Protein AF-D0P4L4-F1 (afdb_monomer)

Foldseek 3Di:
DCCCAPNAHQWHQDPVRDTDGDPRHPVVDDDDDDQDDALAFLHHDDPVDPSLDPPDDDPDPDDDDQDDQALLNLLVRVLVVVVVVCVVVVVCLPPDDDQDDDDCSLRNRLSNVLSNVVVCVVPVVRDDQPPPPPPDDPPVVVVVVCVDPPHPVVVVVVVPVVPPPPPPPPPVPDDDDFDPDDDPSPLVSCQDPVNCVVVVRDPSGDRGDNDRVVNVVSNVVVVNVVDDSLVSVQVCVQSPHDDDDDDDCPHPNCHPVVVVVCVLVRDHPCNVVVVVVPD

Solvent-accessible surface area (backbone atoms only — not comparable to full-atom values): 17507 Å² total; per-residue (Å²): 96,61,55,45,38,76,67,44,23,57,34,33,71,41,96,85,67,46,75,41,78,38,95,77,27,59,64,86,48,94,76,83,86,74,49,67,54,70,40,21,41,71,31,52,52,51,93,89,29,69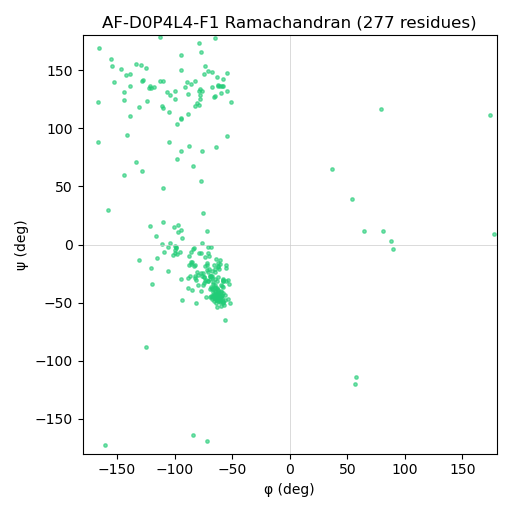,35,30,71,52,85,60,95,63,96,72,92,74,85,87,88,59,72,73,39,44,50,69,48,47,10,51,52,53,43,54,50,49,53,54,49,35,69,76,40,56,93,53,66,89,53,93,83,82,83,82,63,64,77,73,26,65,46,46,37,34,34,27,52,43,44,44,52,53,48,47,73,77,49,65,91,75,82,88,72,85,84,70,78,86,75,77,79,74,72,67,65,65,65,46,62,77,69,42,80,81,68,67,63,69,69,63,53,61,67,58,64,64,60,62,83,78,62,60,80,77,65,82,74,67,91,76,87,77,75,96,82,87,70,81,55,59,49,56,43,56,55,32,71,67,47,30,58,72,72,64,55,59,90,76,38,61,78,46,45,95,71,46,68,55,52,54,51,36,21,52,72,68,44,45,78,77,56,83,43,63,67,40,47,27,55,41,45,64,72,71,48,90,84,85,90,84,60,58,84,85,43,77,80,71,20,33,67,60,56,51,49,51,65,71,66,49,74,41,87,57,44,71,58,57,63,67,66,71,119

Nearest PDB structures (foldseek):
  8hx0-assembly1_A  TM=1.419E-01  e=8.769E+00  Mycolicibacterium smegmatis MC2 155

Structure (mmCIF, N/CA/C/O backbone):
data_AF-D0P4L4-F1
#
_entry.id   AF-D0P4L4-F1
#
loop_
_atom_site.group_PDB
_atom_site.id
_atom_site.type_symbol
_atom_site.label_atom_id
_atom_site.label_alt_id
_atom_site.label_comp_id
_atom_site.label_asym_id
_atom_site.label_entity_id
_atom_site.label_seq_id
_atom_site.pdbx_PDB_ins_code
_atom_site.Cartn_x
_atom_site.Cartn_y
_atom_site.Cartn_z
_atom_site.occupancy
_atom_site.B_iso_or_equiv
_atom_site.auth_seq_id
_atom_site.auth_comp_id
_atom_site.auth_asym_id
_atom_site.auth_atom_id
_atom_site.pdbx_PDB_model_num
ATOM 1 N N . MET A 1 1 ? 4.691 -2.951 -8.802 1.00 86.94 1 MET A N 1
ATOM 2 C CA . MET A 1 1 ? 4.691 -3.898 -9.950 1.00 86.94 1 MET A CA 1
ATOM 3 C C . MET A 1 1 ? 5.103 -5.320 -9.577 1.00 86.94 1 MET A C 1
ATOM 5 O O . MET A 1 1 ? 4.794 -6.223 -10.345 1.00 86.94 1 MET A O 1
ATOM 9 N N . PHE A 1 2 ? 5.771 -5.536 -8.437 1.00 89.19 2 PHE A N 1
ATOM 10 C CA . PHE A 1 2 ? 6.195 -6.863 -7.983 1.00 89.19 2 PHE A CA 1
ATOM 11 C C . PHE A 1 2 ? 5.012 -7.844 -7.870 1.00 89.19 2 PHE A C 1
ATOM 13 O O . PHE A 1 2 ? 4.879 -8.708 -8.733 1.00 89.19 2 PHE A O 1
ATOM 20 N N . ALA A 1 3 ? 4.059 -7.594 -6.963 1.00 90.88 3 ALA A N 1
ATOM 21 C CA . ALA A 1 3 ? 2.892 -8.463 -6.756 1.00 90.88 3 ALA A CA 1
ATOM 22 C C . ALA A 1 3 ? 2.079 -8.781 -8.026 1.00 90.88 3 ALA A C 1
ATOM 24 O O . ALA A 1 3 ? 1.580 -9.895 -8.201 1.00 90.88 3 ALA A O 1
ATOM 25 N N . LEU A 1 4 ? 1.995 -7.832 -8.966 1.00 93.44 4 LEU A N 1
ATOM 26 C CA . LEU A 1 4 ? 1.335 -8.028 -10.263 1.00 93.44 4 LEU A CA 1
ATOM 27 C C . LEU A 1 4 ? 1.972 -9.166 -11.081 1.00 93.44 4 LEU A C 1
ATOM 29 O O . LEU A 1 4 ? 1.283 -9.835 -11.846 1.00 93.44 4 LEU A O 1
ATOM 33 N N . LEU A 1 5 ? 3.287 -9.344 -10.986 1.00 92.56 5 LEU A N 1
ATOM 34 C CA . LEU A 1 5 ? 4.054 -10.209 -11.885 1.00 92.56 5 LEU A CA 1
ATOM 35 C C . LEU A 1 5 ? 4.676 -11.414 -11.179 1.00 92.56 5 LEU A C 1
ATOM 37 O O . LEU A 1 5 ? 5.151 -12.322 -11.864 1.00 92.56 5 LEU A O 1
ATOM 41 N N . THR A 1 6 ? 4.670 -11.443 -9.847 1.00 89.00 6 THR A N 1
ATOM 42 C CA . THR A 1 6 ? 5.257 -12.526 -9.043 1.00 89.00 6 THR A CA 1
ATOM 43 C C . THR A 1 6 ? 4.252 -13.220 -8.129 1.00 89.00 6 THR A C 1
ATOM 45 O O . THR A 1 6 ? 4.490 -14.368 -7.766 1.00 89.00 6 THR A O 1
ATOM 48 N N . GLU A 1 7 ? 3.116 -12.590 -7.815 1.00 91.12 7 GLU A N 1
ATOM 49 C CA . GLU A 1 7 ? 2.185 -13.089 -6.798 1.00 91.12 7 GLU A CA 1
ATOM 50 C C . GLU A 1 7 ? 0.761 -13.268 -7.349 1.00 91.12 7 GLU A C 1
ATOM 52 O O . GLU A 1 7 ? 0.382 -14.341 -7.826 1.00 91.12 7 GLU A O 1
ATOM 57 N N . ASN A 1 8 ? -0.052 -12.211 -7.294 1.00 93.38 8 ASN A N 1
ATOM 58 C CA . ASN A 1 8 ? -1.507 -12.274 -7.430 1.00 93.38 8 ASN A CA 1
ATOM 59 C C . ASN A 1 8 ? -2.040 -11.652 -8.730 1.00 93.38 8 ASN A C 1
ATOM 61 O O . ASN A 1 8 ? -3.251 -11.670 -8.987 1.00 93.38 8 ASN A O 1
ATOM 65 N N . GLY A 1 9 ? -1.166 -11.130 -9.589 1.00 95.12 9 GLY A N 1
ATOM 66 C CA . GLY A 1 9 ? -1.581 -10.627 -10.891 1.00 95.12 9 GLY A CA 1
ATOM 67 C C . GLY A 1 9 ? -1.808 -11.713 -11.947 1.00 95.12 9 GLY A C 1
ATOM 68 O O . GLY A 1 9 ? -1.587 -12.901 -11.702 1.00 95.12 9 GLY A O 1
ATOM 69 N N . PRO A 1 10 ? -2.321 -11.318 -13.125 1.00 95.38 10 PRO A N 1
ATOM 70 C CA . PRO A 1 10 ? -2.863 -12.230 -14.133 1.00 95.38 10 PRO A CA 1
ATOM 71 C C . PRO A 1 10 ? -1.803 -13.047 -14.864 1.00 95.38 10 PRO A C 1
ATOM 73 O O . PRO A 1 10 ? -2.138 -14.029 -15.526 1.00 95.38 10 PRO A O 1
ATOM 76 N N . CYS A 1 11 ? -0.538 -12.641 -14.773 1.00 93.31 11 CYS A N 1
ATOM 77 C CA . CYS A 1 11 ? 0.567 -13.258 -15.481 1.00 93.31 11 CYS A CA 1
ATOM 78 C C . CYS A 1 11 ? 1.821 -13.289 -14.610 1.00 93.31 11 CYS A C 1
ATOM 80 O O . CYS A 1 11 ? 2.109 -12.318 -13.921 1.00 93.31 11 CYS A O 1
ATOM 82 N N . THR A 1 12 ? 2.620 -14.343 -14.754 1.00 91.88 12 THR A N 1
ATOM 83 C CA . THR A 1 12 ? 3.960 -14.449 -14.166 1.00 91.88 12 THR A CA 1
ATOM 84 C C . THR A 1 12 ? 5.019 -14.447 -15.261 1.00 91.88 12 THR A C 1
ATOM 86 O O . THR A 1 12 ? 4.842 -15.081 -16.310 1.00 91.88 12 THR A O 1
ATOM 89 N N . ILE A 1 13 ? 6.135 -13.762 -15.018 1.00 91.38 13 ILE A N 1
ATOM 90 C CA . ILE A 1 13 ? 7.269 -13.721 -15.949 1.00 91.38 13 ILE A CA 1
ATOM 91 C C . ILE A 1 13 ? 8.048 -15.040 -15.870 1.00 91.38 13 ILE A C 1
ATOM 93 O O . ILE A 1 13 ? 8.351 -15.536 -14.787 1.00 91.38 13 ILE A O 1
ATOM 97 N N . GLN A 1 14 ? 8.353 -15.624 -17.024 1.00 90.19 14 GLN A N 1
ATOM 98 C CA . GLN A 1 14 ? 9.163 -16.833 -17.155 1.00 90.19 14 GLN A CA 1
ATOM 99 C C . GLN A 1 14 ? 10.636 -16.474 -17.401 1.00 90.19 14 GLN A C 1
ATOM 101 O O . GLN A 1 14 ? 10.947 -15.361 -17.816 1.00 90.19 14 GLN A O 1
ATOM 106 N N . GLY A 1 15 ? 11.554 -17.423 -17.196 1.00 87.56 15 GLY A N 1
ATOM 107 C CA . GLY A 1 15 ? 13.000 -17.190 -17.348 1.00 87.56 15 GLY A CA 1
ATOM 108 C C . GLY A 1 15 ? 13.461 -16.763 -18.750 1.00 87.56 15 GLY A C 1
ATOM 109 O O . GLY A 1 15 ? 14.560 -16.241 -18.889 1.00 87.56 15 GLY A O 1
ATOM 110 N N . ASP A 1 16 ? 12.635 -16.949 -19.781 1.00 90.38 16 ASP A N 1
ATOM 111 C CA . ASP A 1 16 ? 12.870 -16.482 -21.155 1.00 90.38 16 ASP A CA 1
ATOM 112 C C . ASP A 1 16 ? 12.220 -15.114 -21.455 1.00 90.38 16 ASP A C 1
ATOM 114 O O . ASP A 1 16 ? 12.119 -14.715 -22.617 1.00 90.38 16 ASP A O 1
ATOM 118 N N . LEU A 1 17 ? 11.765 -14.405 -20.415 1.00 90.19 17 LEU A N 1
ATOM 119 C CA . LEU A 1 17 ? 11.028 -13.137 -20.471 1.00 90.19 17 LEU A CA 1
ATOM 120 C C . LEU A 1 17 ? 9.646 -13.228 -21.140 1.00 90.19 17 LEU A C 1
ATOM 122 O O . LEU A 1 17 ? 9.028 -12.195 -21.416 1.00 90.19 17 LEU A O 1
ATOM 126 N N . SER A 1 18 ? 9.128 -14.433 -21.395 1.00 91.81 18 SER A N 1
ATOM 127 C CA . SER A 1 18 ? 7.724 -14.618 -21.770 1.00 91.81 18 SER A CA 1
ATOM 128 C C . SER A 1 18 ? 6.807 -14.514 -20.547 1.00 91.81 18 SER A C 1
ATOM 130 O O . SER A 1 18 ? 7.253 -14.552 -19.398 1.00 91.81 18 SER A O 1
ATOM 132 N N . THR A 1 19 ? 5.501 -14.374 -20.779 1.00 93.06 19 THR A N 1
ATOM 133 C CA . THR A 1 19 ? 4.494 -14.363 -19.714 1.00 93.06 19 THR A CA 1
ATOM 134 C C . THR A 1 19 ? 3.638 -15.620 -19.762 1.00 93.06 19 THR A C 1
ATOM 136 O O . THR A 1 19 ? 3.251 -16.100 -20.829 1.00 93.06 19 THR A O 1
ATOM 139 N N . LYS A 1 20 ? 3.310 -16.150 -18.583 1.00 94.06 20 LYS A N 1
ATOM 140 C CA . LYS A 1 20 ? 2.381 -17.270 -18.407 1.00 94.06 20 LYS A CA 1
ATOM 141 C C . LYS A 1 20 ? 1.189 -16.812 -17.582 1.00 94.06 20 LYS A C 1
ATOM 143 O O . LYS A 1 20 ? 1.382 -16.162 -16.562 1.00 94.06 20 LYS A O 1
ATOM 148 N N . LEU A 1 21 ? -0.021 -17.178 -18.003 1.00 95.56 21 LEU A N 1
ATOM 149 C CA . LEU A 1 21 ? -1.239 -16.872 -17.251 1.00 95.56 21 LEU A CA 1
ATOM 150 C C . LEU A 1 21 ? -1.202 -17.502 -15.853 1.00 95.56 21 LEU A C 1
ATOM 152 O O . LEU A 1 21 ? -0.852 -18.677 -15.703 1.00 95.56 21 LEU A O 1
ATOM 156 N N . ASN A 1 22 ? -1.615 -16.720 -14.861 1.00 94.25 22 ASN A N 1
ATOM 157 C CA . ASN A 1 22 ? -1.826 -17.150 -13.489 1.00 94.25 22 ASN A CA 1
ATOM 158 C C . ASN A 1 22 ? -3.308 -17.531 -13.296 1.00 94.25 22 ASN A C 1
ATOM 160 O O . ASN A 1 22 ? -4.162 -16.642 -13.280 1.00 94.25 22 ASN A O 1
ATOM 164 N N . PRO A 1 23 ? -3.646 -18.825 -13.137 1.00 93.81 23 PRO A N 1
ATOM 165 C CA . PRO A 1 23 ? -5.032 -19.253 -12.944 1.00 93.81 23 PRO A CA 1
ATOM 166 C C . PRO A 1 23 ? -5.613 -18.854 -11.577 1.00 93.81 23 PRO A C 1
ATOM 168 O O . PRO A 1 23 ? -6.817 -18.989 -11.382 1.00 93.81 23 PRO A O 1
ATOM 171 N N . PHE A 1 24 ? -4.785 -18.368 -10.647 1.00 93.62 24 PHE A N 1
ATOM 172 C CA . PHE A 1 24 ? -5.177 -17.951 -9.297 1.00 93.62 24 PHE A CA 1
ATOM 173 C C . PHE A 1 24 ? -5.098 -16.430 -9.102 1.00 93.62 24 PHE A C 1
ATOM 175 O O . PHE A 1 24 ? -5.016 -15.949 -7.973 1.00 93.62 24 PHE A O 1
ATOM 182 N N . SER A 1 25 ? -5.095 -15.662 -10.196 1.00 94.56 25 SER A N 1
ATOM 183 C CA . SER A 1 25 ? -5.025 -14.207 -10.112 1.00 94.56 25 SER A CA 1
ATOM 184 C C . SER A 1 25 ? -6.238 -13.610 -9.405 1.00 94.56 25 SER A C 1
ATOM 186 O O . SER A 1 25 ? -7.375 -14.040 -9.595 1.00 94.56 25 SER A O 1
ATOM 188 N N . TRP A 1 26 ? -5.997 -12.540 -8.653 1.00 90.44 26 TRP A N 1
ATOM 189 C CA . TRP A 1 26 ? -7.044 -11.744 -8.018 1.00 90.44 26 TRP A CA 1
ATOM 190 C C . TRP A 1 26 ? -7.859 -10.917 -9.018 1.00 90.44 26 TRP A C 1
ATOM 192 O O . TRP A 1 26 ? -8.890 -10.354 -8.656 1.00 90.44 26 TRP A O 1
ATOM 202 N N . ASN A 1 27 ? -7.467 -10.869 -10.296 1.00 87.94 27 ASN A N 1
ATOM 203 C CA . ASN A 1 27 ? -8.190 -10.121 -11.325 1.00 87.94 27 ASN A CA 1
ATOM 204 C C . ASN A 1 27 ? -9.545 -10.745 -11.738 1.00 87.94 27 ASN A C 1
ATOM 206 O O . ASN A 1 27 ? -10.152 -10.314 -12.720 1.00 87.94 27 ASN A O 1
ATOM 210 N N . THR A 1 28 ? -10.051 -11.728 -10.986 1.00 82.69 28 THR A N 1
ATOM 211 C CA . THR A 1 28 ? -11.482 -12.070 -10.977 1.00 82.69 28 THR A CA 1
ATOM 212 C C . THR A 1 28 ? -12.343 -10.901 -10.473 1.00 82.69 28 THR A C 1
ATOM 214 O O . THR A 1 28 ? -13.545 -10.875 -10.734 1.00 82.69 28 THR A O 1
ATOM 217 N N . THR A 1 29 ? -11.736 -9.925 -9.782 1.00 82.31 29 THR A N 1
ATOM 218 C CA . THR A 1 29 ? -12.267 -8.572 -9.539 1.00 82.31 29 THR A CA 1
ATOM 219 C C . THR A 1 29 ? -11.427 -7.507 -10.271 1.00 82.31 29 THR A C 1
ATOM 221 O O . THR A 1 29 ? -10.439 -7.822 -10.929 1.00 82.31 29 THR A O 1
ATOM 224 N N . ASN A 1 30 ? -11.793 -6.225 -10.176 1.00 88.75 30 ASN A N 1
ATOM 225 C CA . ASN A 1 30 ? -10.935 -5.141 -10.665 1.00 88.75 30 ASN A CA 1
ATOM 226 C C . ASN A 1 30 ? -9.861 -4.839 -9.616 1.00 88.75 30 ASN A C 1
ATOM 228 O O . ASN A 1 30 ? -10.199 -4.480 -8.491 1.00 88.75 30 ASN A O 1
ATOM 232 N N . VAL A 1 31 ? -8.590 -4.956 -9.994 1.00 92.44 31 VAL A N 1
ATOM 233 C CA . VAL A 1 31 ? -7.446 -4.707 -9.108 1.00 92.44 31 VAL A CA 1
ATOM 234 C C . VAL A 1 31 ? -6.575 -3.606 -9.708 1.00 92.44 31 VAL A C 1
ATOM 236 O O . VAL A 1 31 ? -6.319 -3.599 -10.914 1.00 92.44 31 VAL A O 1
ATOM 239 N N . ILE A 1 32 ? -6.128 -2.676 -8.864 1.00 92.44 32 ILE A N 1
ATOM 240 C CA . ILE A 1 32 ? -5.158 -1.634 -9.211 1.00 92.44 32 ILE A CA 1
ATOM 241 C C . ILE A 1 32 ? -3.864 -1.963 -8.470 1.00 92.44 32 ILE A C 1
ATOM 243 O O . ILE A 1 32 ? -3.839 -1.955 -7.244 1.00 92.44 32 ILE A O 1
ATOM 247 N N . TRP A 1 33 ? -2.790 -2.232 -9.210 1.00 95.12 33 TRP A N 1
ATOM 248 C CA . TRP A 1 33 ? -1.444 -2.314 -8.644 1.00 95.12 33 TRP A CA 1
ATOM 249 C C . TRP A 1 33 ? -0.781 -0.952 -8.799 1.00 95.12 33 TRP A C 1
ATOM 251 O O . TRP A 1 33 ? -0.444 -0.547 -9.913 1.00 95.12 33 TRP A O 1
ATOM 261 N N . LEU A 1 34 ? -0.632 -0.247 -7.684 1.00 93.75 34 LEU A N 1
ATOM 262 C CA . LEU A 1 34 ? -0.064 1.093 -7.628 1.00 93.75 34 LEU A CA 1
ATOM 263 C C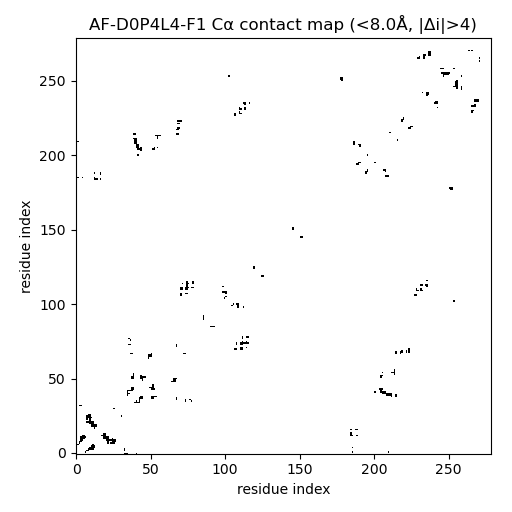 . LEU A 1 34 ? 1.402 1.012 -7.185 1.00 93.75 34 LEU A C 1
ATOM 265 O O . LEU A 1 34 ? 1.694 0.440 -6.138 1.00 93.75 34 LEU A O 1
ATOM 269 N N . ASP A 1 35 ? 2.315 1.579 -7.974 1.00 91.81 35 ASP A N 1
ATOM 270 C CA . ASP A 1 35 ? 3.661 1.889 -7.486 1.00 91.81 35 ASP A CA 1
ATOM 271 C C . ASP A 1 35 ? 3.571 3.176 -6.655 1.00 91.81 35 ASP A C 1
ATOM 273 O O . ASP A 1 35 ? 3.132 4.211 -7.157 1.00 91.81 35 ASP A O 1
ATOM 277 N N . GLN A 1 36 ? 3.939 3.100 -5.383 1.00 87.81 36 GLN A N 1
ATOM 278 C CA . GLN A 1 36 ? 3.918 4.213 -4.434 1.00 87.81 36 GLN A CA 1
ATOM 279 C C . GLN A 1 36 ? 4.960 3.947 -3.334 1.00 87.81 36 GLN A C 1
ATOM 281 O O . GLN A 1 36 ? 5.230 2.765 -3.079 1.00 87.81 36 GLN A O 1
ATOM 286 N N . PRO A 1 37 ? 5.518 4.973 -2.666 1.00 87.88 37 PRO A N 1
ATOM 287 C CA . PRO A 1 37 ? 5.359 6.425 -2.888 1.00 87.88 37 PRO A CA 1
ATOM 288 C C . PRO A 1 37 ? 6.050 6.954 -4.169 1.00 87.88 37 PRO A C 1
ATOM 290 O O . PRO A 1 37 ? 6.460 6.174 -5.038 1.00 87.88 37 PRO A O 1
ATOM 293 N N . THR A 1 38 ? 6.147 8.279 -4.333 1.00 85.06 38 THR A N 1
ATOM 294 C CA . THR A 1 38 ? 6.859 8.899 -5.461 1.00 85.06 38 THR A CA 1
ATOM 295 C C . THR A 1 38 ? 8.317 8.428 -5.489 1.00 85.06 38 THR A C 1
ATOM 297 O O . THR A 1 38 ? 8.979 8.305 -4.464 1.00 85.06 38 THR A O 1
ATOM 300 N N . GLY A 1 39 ? 8.825 8.087 -6.676 1.00 80.75 39 GLY A N 1
ATOM 301 C CA . GLY A 1 39 ? 10.170 7.529 -6.848 1.00 80.75 39 GLY A CA 1
ATOM 302 C C . GLY A 1 39 ? 10.243 5.997 -6.767 1.00 80.75 39 GLY A C 1
ATOM 303 O O . GLY A 1 39 ? 11.315 5.434 -7.010 1.00 80.75 39 GLY A O 1
ATOM 304 N N . VAL A 1 40 ? 9.140 5.297 -6.474 1.00 87.38 40 VAL A N 1
ATOM 305 C CA . VAL A 1 40 ? 9.068 3.825 -6.510 1.00 87.38 40 VAL A CA 1
ATOM 306 C C . VAL A 1 40 ? 8.611 3.325 -7.880 1.00 87.38 40 VAL A C 1
ATOM 308 O O . VAL A 1 40 ? 7.644 3.819 -8.457 1.00 87.38 40 VAL A O 1
ATOM 311 N N . GLY A 1 41 ? 9.289 2.294 -8.394 1.00 88.44 41 GLY A N 1
ATOM 312 C CA . GLY A 1 41 ? 8.926 1.619 -9.637 1.00 88.44 41 GLY A CA 1
ATOM 313 C C . GLY A 1 41 ? 8.867 2.570 -10.837 1.00 88.44 41 GLY A C 1
ATOM 314 O O . GLY A 1 41 ? 9.898 3.073 -11.283 1.00 88.44 41 GLY A O 1
ATOM 315 N N . TYR A 1 42 ? 7.674 2.778 -11.400 1.00 90.25 42 TYR A N 1
ATOM 316 C CA . TYR A 1 42 ? 7.455 3.766 -12.467 1.00 90.25 42 TYR A CA 1
ATOM 317 C C . TYR A 1 42 ? 6.847 5.092 -12.001 1.00 90.25 42 TYR A C 1
ATOM 319 O O . TYR A 1 42 ? 6.653 5.972 -12.843 1.00 90.25 42 TYR A O 1
ATOM 327 N N . SER A 1 43 ? 6.534 5.251 -10.717 1.00 87.81 43 SER A N 1
ATOM 328 C CA . SER A 1 43 ? 6.024 6.508 -10.166 1.00 87.81 43 SER A CA 1
ATOM 329 C C . SER A 1 43 ? 7.170 7.494 -9.970 1.00 87.81 43 SER A C 1
ATOM 331 O O . SER A 1 43 ? 8.199 7.163 -9.389 1.00 87.81 43 SER A O 1
ATOM 333 N N . PHE A 1 44 ? 7.012 8.712 -10.483 1.00 81.25 44 PHE A N 1
ATOM 334 C CA . PHE A 1 44 ? 8.045 9.746 -10.457 1.00 81.25 44 PHE A CA 1
ATOM 335 C C . PHE A 1 44 ? 7.415 11.135 -10.312 1.00 81.25 44 PHE A C 1
ATOM 337 O O . PHE A 1 44 ? 6.294 11.363 -10.772 1.00 81.25 44 PHE A O 1
ATOM 344 N N . GLY A 1 45 ? 8.159 12.053 -9.699 1.00 73.69 45 GLY A N 1
ATOM 345 C CA . GLY A 1 45 ? 7.711 13.413 -9.412 1.00 73.69 45 GLY A CA 1
ATOM 346 C C . GLY A 1 45 ? 7.879 14.413 -10.558 1.00 73.69 45 GLY A C 1
ATOM 347 O O . GLY A 1 45 ? 8.100 14.082 -11.726 1.00 73.69 45 GLY A O 1
ATOM 348 N N . SER A 1 46 ? 7.802 15.697 -10.232 1.00 69.06 46 SER A N 1
ATOM 349 C CA . SER A 1 46 ? 8.241 16.776 -11.129 1.00 69.06 46 SER A CA 1
ATOM 350 C C . SER A 1 46 ? 9.773 16.840 -11.183 1.00 69.06 46 SER A C 1
ATOM 352 O O . SER A 1 46 ? 10.404 16.552 -10.187 1.00 69.06 46 SER A O 1
ATOM 354 N N . PRO A 1 47 ? 10.434 17.331 -12.246 1.00 62.41 47 PRO A N 1
ATOM 355 C CA . PRO A 1 47 ? 11.874 17.620 -12.185 1.00 62.41 47 PRO A CA 1
ATOM 356 C C . PRO A 1 47 ? 12.308 18.573 -11.053 1.00 62.41 47 PRO A C 1
ATOM 358 O O . PRO A 1 47 ? 13.496 18.669 -10.761 1.00 62.41 47 PRO A O 1
ATOM 361 N N . ALA A 1 48 ? 11.363 19.323 -10.474 1.00 57.25 48 ALA A N 1
ATOM 362 C CA . ALA A 1 48 ? 11.574 20.170 -9.299 1.00 57.25 48 ALA A CA 1
ATOM 363 C C . ALA A 1 48 ? 11.413 19.420 -7.960 1.00 57.25 48 ALA A C 1
ATOM 365 O O . ALA A 1 48 ? 11.805 19.947 -6.921 1.00 57.25 48 ALA A O 1
ATOM 366 N N . ASP A 1 49 ? 10.823 18.230 -8.002 1.00 60.22 49 ASP A N 1
ATOM 367 C CA . ASP A 1 49 ? 10.693 17.295 -6.895 1.00 60.22 49 ASP A CA 1
ATOM 368 C C . ASP A 1 49 ? 12.001 16.497 -6.768 1.00 60.22 49 ASP A C 1
ATOM 370 O O . ASP A 1 49 ? 12.652 16.145 -7.759 1.00 60.22 49 ASP A O 1
ATOM 374 N N . LYS A 1 50 ? 12.415 16.246 -5.530 1.00 61.91 50 LYS A N 1
ATOM 375 C CA . LYS A 1 50 ? 13.599 15.442 -5.239 1.00 61.91 50 LYS A CA 1
ATOM 376 C C . LYS A 1 50 ? 13.403 13.975 -5.574 1.00 61.91 50 LYS A C 1
ATOM 378 O O . LYS A 1 50 ? 14.361 13.3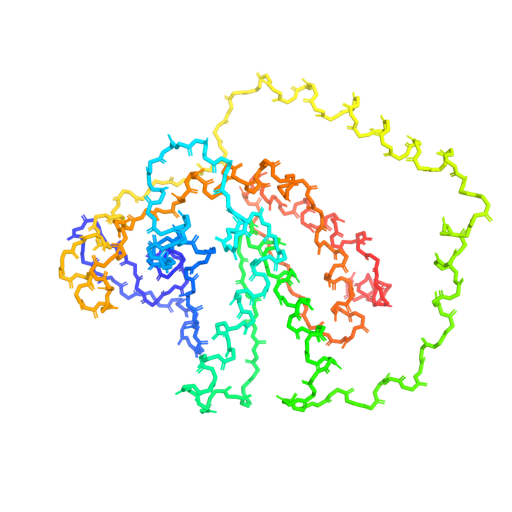06 -5.946 1.00 61.91 50 LYS A O 1
ATOM 383 N N . ASP A 1 51 ? 12.171 13.497 -5.535 1.00 60.25 51 ASP A N 1
ATOM 384 C CA . ASP A 1 51 ? 11.839 12.088 -5.725 1.00 60.25 51 ASP A CA 1
ATOM 385 C C . ASP A 1 51 ? 11.906 11.698 -7.216 1.00 60.25 51 ASP A C 1
ATOM 387 O O . ASP A 1 51 ? 11.852 10.525 -7.587 1.00 60.25 51 ASP A O 1
ATOM 391 N N . PHE A 1 52 ? 12.102 12.685 -8.101 1.00 55.59 52 PHE A N 1
ATOM 392 C CA . PHE A 1 52 ? 12.118 12.552 -9.556 1.00 55.59 52 PHE A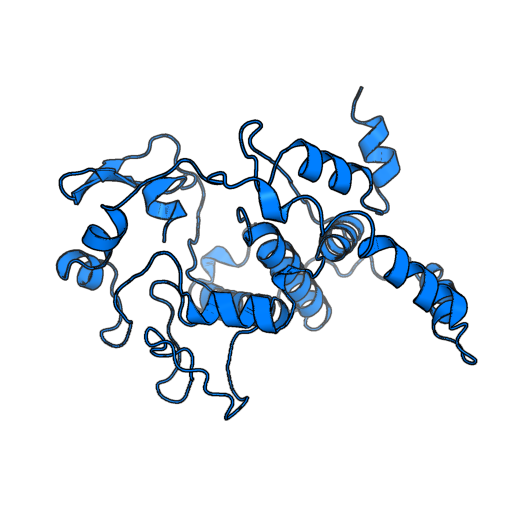 CA 1
ATOM 393 C C . PHE A 1 52 ? 13.166 11.588 -10.115 1.00 55.59 52 PHE A C 1
ATOM 395 O O . PHE A 1 52 ? 12.925 10.971 -11.154 1.00 55.59 52 PHE A O 1
ATOM 402 N N . ASN A 1 53 ? 14.354 11.504 -9.506 1.00 54.38 53 ASN A N 1
ATOM 403 C CA . ASN A 1 53 ? 15.459 10.733 -10.087 1.00 54.38 53 ASN A CA 1
ATOM 404 C C . ASN A 1 53 ? 16.525 10.297 -9.069 1.00 54.38 53 ASN A C 1
ATOM 406 O O . ASN A 1 53 ? 17.708 10.174 -9.401 1.00 54.38 53 ASN A O 1
ATOM 410 N N . GLU A 1 54 ? 16.134 10.089 -7.814 1.00 58.25 54 GLU A N 1
ATOM 411 C CA . GLU A 1 54 ? 17.042 9.671 -6.743 1.00 58.25 54 GLU A CA 1
ATOM 412 C C . GLU A 1 54 ? 17.396 8.176 -6.815 1.00 58.25 54 GLU A C 1
ATOM 414 O O . GLU A 1 54 ? 17.291 7.428 -5.854 1.00 58.25 54 GLU A O 1
ATOM 419 N N . THR A 1 55 ? 17.898 7.724 -7.965 1.00 51.22 55 THR A N 1
ATOM 420 C CA . THR A 1 55 ? 18.669 6.472 -8.041 1.00 51.22 55 THR A CA 1
ATOM 421 C C . THR A 1 55 ? 20.113 6.666 -7.557 1.00 51.22 55 THR A C 1
ATOM 423 O O . THR A 1 55 ? 20.870 5.705 -7.460 1.00 51.22 55 THR A O 1
ATOM 426 N N . ASN A 1 56 ? 20.522 7.912 -7.284 1.00 42.03 56 ASN A N 1
ATOM 427 C CA . ASN A 1 56 ? 21.845 8.265 -6.783 1.00 42.03 56 ASN A CA 1
ATOM 428 C C . ASN A 1 56 ? 21.768 8.623 -5.295 1.00 42.03 56 ASN A C 1
ATOM 430 O O . ASN A 1 56 ? 21.205 9.648 -4.923 1.00 42.03 56 ASN A O 1
ATOM 434 N N . VAL A 1 57 ? 22.398 7.787 -4.469 1.00 39.25 57 VAL A N 1
ATOM 435 C CA . VAL A 1 57 ? 22.664 8.001 -3.038 1.00 39.25 57 VAL A CA 1
ATOM 436 C C . VAL A 1 57 ? 23.403 9.325 -2.810 1.00 39.25 57 VAL A C 1
ATOM 438 O O . VAL A 1 57 ? 24.630 9.401 -2.871 1.00 39.25 57 VAL A O 1
ATOM 441 N N . GLY A 1 58 ? 22.649 10.387 -2.543 1.00 38.69 58 GLY A N 1
ATOM 442 C CA . GLY A 1 58 ? 23.159 11.675 -2.096 1.00 38.69 58 GLY A CA 1
ATOM 443 C C . GLY A 1 58 ? 22.254 12.218 -1.000 1.00 38.69 58 GLY A C 1
ATOM 444 O O . GLY A 1 58 ? 21.119 12.588 -1.270 1.00 38.69 58 GLY A O 1
ATOM 445 N N . PHE A 1 59 ? 22.754 12.271 0.236 1.00 40.31 59 PHE A N 1
ATOM 446 C CA . PHE A 1 59 ? 22.065 12.875 1.380 1.00 40.31 59 PHE A CA 1
ATOM 447 C C . PHE A 1 59 ? 21.885 14.387 1.154 1.00 40.31 59 PHE A C 1
ATOM 449 O O . PHE A 1 59 ? 22.714 15.190 1.583 1.00 40.31 59 PHE A O 1
ATOM 456 N N . SER A 1 60 ? 20.831 14.791 0.442 1.00 37.91 60 SER A N 1
ATOM 457 C CA . SER A 1 60 ? 20.521 16.199 0.175 1.00 37.91 60 SER A CA 1
ATOM 458 C C . SER A 1 60 ? 19.349 16.683 1.032 1.00 37.91 60 SER A C 1
ATOM 460 O O . SER A 1 60 ? 18.179 16.677 0.637 1.00 37.91 60 SER A O 1
ATOM 462 N N . PHE A 1 61 ? 19.684 17.166 2.227 1.00 42.28 61 PHE A N 1
ATOM 463 C CA . PHE A 1 61 ? 18.783 17.912 3.106 1.00 42.28 61 PHE A CA 1
ATOM 464 C C . PHE A 1 61 ? 18.597 19.359 2.593 1.00 42.28 61 PHE A C 1
ATOM 466 O O . PHE A 1 61 ? 19.247 20.284 3.071 1.00 42.28 61 PHE A O 1
ATOM 473 N N . GLY A 1 62 ? 17.736 19.589 1.594 1.00 35.41 62 GLY A N 1
ATOM 474 C CA . GLY A 1 62 ? 17.399 20.964 1.160 1.00 35.41 62 GLY A CA 1
ATOM 475 C C . GLY A 1 62 ? 16.180 21.139 0.242 1.00 35.41 62 GLY A C 1
ATOM 476 O O . GLY A 1 62 ? 16.172 20.593 -0.846 1.00 35.41 62 GLY A O 1
ATOM 477 N N . SER A 1 63 ? 15.209 21.957 0.661 1.00 42.00 63 SER A N 1
ATOM 478 C CA . SER A 1 63 ? 13.851 22.229 0.127 1.00 42.00 63 SER A CA 1
ATOM 479 C C . SER A 1 63 ? 12.762 21.180 0.477 1.00 42.00 63 SER A C 1
ATOM 481 O O . SER A 1 63 ? 12.912 20.030 0.072 1.00 42.00 63 SER A O 1
ATOM 483 N N . PRO A 1 64 ? 11.702 21.563 1.227 1.00 47.50 64 PRO A N 1
ATOM 484 C CA . PRO A 1 64 ? 10.705 20.676 1.857 1.00 47.50 64 PRO A CA 1
ATOM 485 C C . PRO A 1 64 ? 9.386 20.485 1.074 1.00 47.50 64 PRO A C 1
ATOM 487 O O . PRO A 1 64 ? 8.376 20.146 1.677 1.00 47.50 64 PRO A O 1
ATOM 490 N N . ALA A 1 65 ? 9.330 20.813 -0.218 1.00 50.50 65 ALA A N 1
ATOM 491 C CA . ALA A 1 65 ? 8.037 21.065 -0.866 1.00 50.50 65 ALA A CA 1
ATOM 492 C C . ALA A 1 65 ? 7.240 19.812 -1.273 1.00 50.50 65 ALA A C 1
ATOM 494 O O . ALA A 1 65 ? 6.024 19.915 -1.372 1.00 50.50 65 ALA A O 1
ATOM 495 N N . ASP A 1 66 ? 7.901 18.684 -1.527 1.00 57.31 66 ASP A N 1
ATOM 496 C CA . ASP A 1 66 ? 7.265 17.442 -1.981 1.00 57.31 66 ASP A CA 1
ATOM 497 C C . ASP A 1 66 ? 8.322 16.343 -1.825 1.00 57.31 66 ASP A C 1
ATOM 499 O O . ASP A 1 66 ? 9.246 16.239 -2.622 1.00 57.31 66 ASP A O 1
ATOM 503 N N . THR A 1 67 ? 8.395 15.709 -0.663 1.00 65.88 67 THR A N 1
ATOM 504 C CA . THR A 1 67 ? 9.341 14.613 -0.431 1.00 65.88 67 THR A CA 1
ATOM 505 C C . THR A 1 67 ? 8.638 13.619 0.457 1.00 65.88 67 THR A C 1
ATOM 507 O O . THR A 1 67 ? 8.189 14.003 1.535 1.00 65.88 67 THR A O 1
ATOM 510 N N . ASP A 1 68 ? 8.561 12.370 0.020 1.00 78.19 68 ASP A N 1
ATOM 511 C CA . ASP A 1 68 ? 7.891 11.323 0.782 1.00 78.19 68 ASP A CA 1
ATOM 512 C C . ASP A 1 68 ? 8.842 10.761 1.858 1.00 78.19 68 ASP A C 1
ATOM 514 O O . ASP A 1 68 ? 9.927 10.251 1.550 1.00 78.19 68 ASP A O 1
ATOM 518 N N . TYR A 1 69 ? 8.460 10.878 3.135 1.00 79.19 69 TYR A N 1
ATOM 519 C CA . TYR A 1 69 ? 9.261 10.392 4.270 1.00 79.19 69 TYR A CA 1
ATOM 520 C C . TYR A 1 69 ? 8.480 9.539 5.274 1.00 79.19 69 TYR A C 1
ATOM 522 O O . TYR A 1 69 ? 9.127 8.872 6.078 1.00 79.19 69 TYR A O 1
ATOM 530 N N . ASN A 1 70 ? 7.142 9.526 5.224 1.00 81.06 70 ASN A N 1
ATOM 531 C CA . ASN A 1 70 ? 6.322 8.671 6.082 1.00 81.06 70 ASN A CA 1
ATOM 532 C C . ASN A 1 70 ? 4.887 8.453 5.569 1.00 81.06 70 ASN A C 1
ATOM 534 O O . ASN A 1 70 ? 4.476 8.888 4.487 1.00 81.06 70 ASN A O 1
ATOM 538 N N . GLU A 1 71 ? 4.101 7.806 6.419 1.00 85.06 71 GLU A N 1
ATOM 539 C CA . GLU A 1 71 ? 2.784 7.258 6.120 1.00 85.06 71 GLU A CA 1
ATOM 540 C C . GLU A 1 71 ? 1.727 8.349 5.985 1.00 85.06 71 GLU A C 1
ATOM 542 O O . GLU A 1 71 ? 0.683 8.136 5.365 1.00 85.06 71 GLU A O 1
ATOM 547 N N . THR A 1 72 ? 2.015 9.548 6.502 1.00 81.44 72 THR A N 1
ATOM 548 C CA . THR A 1 72 ? 1.186 10.731 6.264 1.00 81.44 72 THR A CA 1
ATOM 549 C C . THR A 1 72 ? 1.246 11.121 4.789 1.00 81.44 72 THR A C 1
ATOM 551 O O . THR A 1 72 ? 0.196 11.343 4.184 1.00 81.44 72 THR A O 1
ATOM 554 N N . ASN A 1 73 ? 2.447 11.145 4.193 1.00 84.25 73 ASN A N 1
ATOM 555 C CA . ASN A 1 73 ? 2.613 11.445 2.769 1.00 84.25 73 ASN A CA 1
ATOM 556 C C . ASN A 1 73 ? 1.981 10.346 1.905 1.00 84.25 73 ASN A C 1
ATOM 558 O O . ASN A 1 73 ? 1.225 10.633 0.980 1.00 84.25 73 ASN A O 1
ATOM 562 N N . VAL A 1 74 ? 2.220 9.078 2.257 1.00 87.44 74 VAL A N 1
ATOM 563 C CA . VAL A 1 74 ? 1.636 7.920 1.559 1.00 87.44 74 VAL A CA 1
ATOM 564 C C . VAL A 1 74 ? 0.108 7.977 1.556 1.00 87.44 74 VAL A C 1
ATOM 566 O O . VAL A 1 74 ? -0.516 7.820 0.503 1.00 87.44 74 VAL A O 1
ATOM 569 N N . GLY A 1 75 ? -0.508 8.227 2.716 1.00 77.88 75 GLY A N 1
ATOM 570 C CA . GLY A 1 75 ? -1.961 8.307 2.832 1.00 77.88 75 GLY A CA 1
ATOM 571 C C . GLY A 1 75 ? -2.560 9.438 1.995 1.00 77.88 75 GLY A C 1
ATOM 572 O O . GLY A 1 75 ? -3.561 9.227 1.304 1.00 77.88 75 GLY A O 1
ATOM 573 N N . GLU A 1 76 ? -1.917 10.607 1.992 1.00 80.50 76 GLU A N 1
ATOM 574 C CA . GLU A 1 76 ? -2.314 11.746 1.161 1.00 80.50 76 GLU A CA 1
ATOM 575 C C . GLU A 1 76 ? -2.174 11.451 -0.343 1.00 80.50 76 GLU A C 1
ATOM 577 O O . GLU A 1 76 ? -3.117 11.674 -1.110 1.00 80.50 76 GLU A O 1
ATOM 582 N N . ASN A 1 77 ? -1.043 10.887 -0.769 1.00 84.31 77 ASN A N 1
ATOM 583 C CA . ASN A 1 77 ? -0.771 10.572 -2.172 1.00 84.31 77 ASN A CA 1
ATOM 584 C C . ASN A 1 77 ? -1.762 9.540 -2.725 1.00 84.31 77 ASN A C 1
ATOM 586 O O . ASN A 1 77 ? -2.301 9.713 -3.823 1.00 84.31 77 ASN A O 1
ATOM 590 N N . ILE A 1 78 ? -2.057 8.487 -1.953 1.00 85.00 78 ILE A N 1
ATOM 591 C CA . ILE A 1 78 ? -3.054 7.476 -2.330 1.00 85.00 78 ILE A CA 1
ATOM 592 C C . ILE A 1 78 ? -4.449 8.102 -2.413 1.00 85.00 78 ILE A C 1
ATOM 594 O O . ILE A 1 78 ? -5.185 7.821 -3.363 1.00 85.00 78 ILE A O 1
ATOM 598 N N . TYR A 1 79 ? -4.813 8.969 -1.463 1.00 81.25 79 TYR A N 1
ATOM 599 C CA . TYR A 1 79 ? -6.091 9.678 -1.499 1.00 81.25 79 TYR A CA 1
ATOM 600 C C . TYR A 1 79 ? -6.242 10.490 -2.791 1.00 81.25 79 TYR A C 1
ATOM 602 O O . TYR A 1 79 ? -7.226 10.301 -3.510 1.00 81.25 79 TYR A O 1
ATOM 610 N N . TRP A 1 80 ? -5.266 11.335 -3.135 1.00 79.31 80 TRP A N 1
ATOM 611 C CA . TRP A 1 80 ? -5.336 12.168 -4.341 1.00 79.31 80 TRP A CA 1
ATOM 612 C C . TRP A 1 80 ? -5.277 11.355 -5.635 1.00 79.31 80 TRP A C 1
ATOM 614 O O . TRP A 1 80 ? -6.025 11.650 -6.572 1.00 79.31 80 TRP A O 1
ATOM 624 N N . PHE A 1 81 ? -4.477 10.285 -5.676 1.00 86.88 81 PHE A N 1
ATOM 625 C CA . PHE A 1 81 ? -4.505 9.332 -6.785 1.00 86.88 81 PHE A CA 1
ATOM 626 C C . PHE A 1 81 ? -5.913 8.763 -6.992 1.00 86.88 81 PHE A C 1
ATOM 628 O O . PHE A 1 81 ? -6.404 8.743 -8.121 1.00 86.88 81 PHE A O 1
ATOM 635 N N . LEU A 1 82 ? -6.580 8.327 -5.919 1.00 80.62 82 LEU A N 1
ATOM 636 C CA . LEU A 1 82 ? -7.929 7.770 -5.999 1.00 80.62 82 LEU A CA 1
ATOM 637 C C . LEU A 1 82 ? -8.953 8.812 -6.456 1.00 80.62 82 LEU A C 1
ATOM 639 O O . LEU A 1 82 ? -9.804 8.473 -7.279 1.00 80.62 82 LEU A O 1
ATOM 643 N N . GLN A 1 83 ? -8.857 10.064 -5.993 1.00 78.94 83 GLN A N 1
ATOM 644 C CA . GLN A 1 83 ? -9.738 11.142 -6.460 1.00 78.94 83 GLN A CA 1
ATOM 645 C C . GLN A 1 83 ? -9.626 11.329 -7.979 1.00 78.94 83 GLN A C 1
ATOM 647 O O . GLN A 1 83 ? -10.632 11.289 -8.692 1.00 78.94 83 GLN A O 1
ATOM 652 N N . GLU A 1 84 ? -8.404 11.454 -8.498 1.00 78.69 84 GLU A N 1
ATOM 653 C CA . GLU A 1 84 ? -8.169 11.641 -9.933 1.00 78.69 84 GLU A CA 1
ATOM 654 C C . GLU A 1 84 ? -8.512 10.390 -10.751 1.00 78.69 84 GLU A C 1
ATOM 656 O O . GLU A 1 84 ? -9.099 10.480 -11.835 1.00 78.69 84 GLU A O 1
ATOM 661 N N . PHE A 1 85 ? -8.212 9.200 -10.223 1.00 84.81 85 PHE A N 1
ATOM 662 C CA . PHE A 1 85 ? -8.580 7.934 -10.847 1.00 84.81 85 PHE A CA 1
ATOM 663 C C . PHE A 1 85 ? -10.099 7.811 -10.989 1.00 84.81 85 PHE A C 1
ATOM 665 O O . PHE A 1 85 ? -10.588 7.507 -12.076 1.00 84.81 85 PHE A O 1
ATOM 672 N N . LEU A 1 86 ? -10.858 8.079 -9.925 1.00 80.44 86 LEU A N 1
ATOM 673 C CA . LEU A 1 86 ? -12.318 7.990 -9.931 1.00 80.44 86 LEU A CA 1
ATOM 674 C C . LEU A 1 86 ? -12.972 9.102 -10.754 1.00 80.44 86 LEU A C 1
ATOM 676 O O . LEU A 1 86 ? -14.009 8.860 -11.369 1.00 80.44 86 LEU A O 1
ATOM 680 N N . ASN A 1 87 ? -12.372 10.292 -10.817 1.00 77.00 87 ASN A N 1
ATOM 681 C CA . ASN A 1 87 ? -12.803 11.360 -11.720 1.00 77.00 87 ASN A CA 1
ATOM 682 C C . ASN A 1 87 ? -12.647 10.939 -13.193 1.00 77.00 87 ASN A C 1
ATOM 684 O O . ASN A 1 87 ? -13.546 11.120 -14.014 1.00 77.00 87 ASN A O 1
ATOM 688 N N . LYS A 1 88 ? -11.522 10.298 -13.528 1.00 86.56 88 LYS A N 1
ATOM 689 C CA . LYS A 1 88 ? -11.239 9.797 -14.881 1.00 86.56 88 LYS A CA 1
ATOM 690 C C . LYS A 1 88 ? -11.991 8.507 -15.227 1.00 86.56 88 LYS A C 1
ATOM 692 O O . LYS A 1 88 ? -12.223 8.226 -16.406 1.00 86.56 88 LYS A O 1
ATOM 697 N N . HIS A 1 89 ? -12.371 7.727 -14.219 1.00 84.06 89 HIS A N 1
ATOM 698 C CA . HIS A 1 89 ? -13.052 6.441 -14.351 1.00 84.06 89 HIS A CA 1
ATOM 699 C C . HIS A 1 89 ? -14.329 6.381 -13.491 1.00 84.06 89 HIS A C 1
ATOM 701 O O . HIS A 1 89 ? -14.442 5.538 -12.592 1.00 84.06 89 HIS A O 1
ATOM 707 N N . PRO A 1 90 ? -15.330 7.234 -13.787 1.00 81.31 90 PRO A N 1
ATOM 708 C CA . PRO A 1 90 ? -16.525 7.390 -12.956 1.00 81.31 90 PRO A CA 1
ATOM 709 C C . PRO A 1 90 ? -17.356 6.106 -12.826 1.00 81.31 90 PRO A C 1
ATOM 711 O O . PRO A 1 90 ? -18.080 5.931 -11.850 1.00 81.31 90 PRO A O 1
ATOM 714 N N . GLN A 1 91 ? -17.211 5.148 -13.750 1.00 85.62 91 GLN A N 1
ATOM 715 C CA . GLN A 1 91 ? -17.866 3.837 -13.672 1.00 85.62 91 GLN A CA 1
ATOM 716 C C . GLN A 1 91 ? -17.475 3.002 -12.436 1.00 85.62 91 GLN A C 1
ATOM 718 O O . GLN A 1 91 ? -18.112 1.980 -12.164 1.00 85.62 91 GLN A O 1
ATOM 723 N N . TYR A 1 92 ? -16.421 3.393 -11.713 1.00 81.06 92 TYR A N 1
ATOM 724 C CA . TYR A 1 92 ? -15.964 2.717 -10.499 1.00 81.06 92 TYR A CA 1
ATOM 725 C C . TYR A 1 92 ? -16.376 3.422 -9.198 1.00 81.06 92 TYR A C 1
ATOM 727 O O . TYR A 1 92 ? -16.249 2.805 -8.147 1.00 81.06 92 TYR A O 1
ATOM 735 N N . GLN A 1 93 ? -16.930 4.642 -9.244 1.00 72.75 93 GLN A N 1
ATOM 736 C CA . GLN A 1 93 ? -17.248 5.451 -8.050 1.00 72.75 93 GLN A CA 1
ATOM 737 C C . GLN A 1 93 ? -18.209 4.779 -7.059 1.00 72.75 93 GLN A C 1
ATOM 739 O O . GLN A 1 93 ? -18.119 5.023 -5.864 1.00 72.75 93 GLN A O 1
ATOM 744 N N . ASN A 1 94 ? -19.107 3.916 -7.542 1.00 73.12 94 ASN A N 1
ATOM 745 C CA . ASN A 1 94 ? -20.117 3.242 -6.714 1.00 73.12 94 ASN A CA 1
ATOM 746 C C . ASN A 1 94 ? -19.748 1.792 -6.362 1.00 73.12 94 ASN A C 1
ATOM 748 O O . ASN A 1 94 ? -20.623 1.000 -6.010 1.00 73.12 94 ASN A O 1
ATOM 752 N N . ARG A 1 95 ? -18.485 1.394 -6.541 1.00 75.62 95 ARG A N 1
ATOM 753 C CA . ARG A 1 95 ? -18.018 0.052 -6.177 1.00 75.62 95 ARG A CA 1
ATOM 754 C C . ARG A 1 95 ? -17.411 0.066 -4.784 1.00 75.62 95 ARG A C 1
ATOM 756 O O . ARG A 1 95 ? -16.825 1.060 -4.375 1.00 75.62 95 ARG A O 1
ATOM 763 N N . GLU A 1 96 ? -17.509 -1.064 -4.089 1.00 78.44 96 GLU A N 1
ATOM 764 C CA . GLU A 1 96 ? -16.745 -1.258 -2.859 1.00 78.44 96 GLU A CA 1
ATOM 765 C C . GLU A 1 96 ? -15.244 -1.157 -3.160 1.00 78.44 96 GLU A C 1
ATOM 767 O O . GLU A 1 96 ? -14.738 -1.798 -4.088 1.00 78.44 96 GLU A O 1
ATOM 772 N N . LEU A 1 97 ? -14.549 -0.342 -2.369 1.00 80.56 97 LEU A N 1
ATOM 773 C CA . LEU A 1 97 ? -13.102 -0.189 -2.407 1.00 80.56 97 LEU A CA 1
ATOM 774 C C . LEU A 1 97 ? -12.483 -1.013 -1.277 1.00 80.56 97 LEU A C 1
ATOM 776 O O . LEU A 1 97 ? -12.900 -0.907 -0.125 1.00 80.56 97 LEU A O 1
ATOM 780 N N . PHE A 1 98 ? -11.454 -1.783 -1.612 1.00 84.00 98 PHE A N 1
ATOM 781 C CA . PHE A 1 98 ? -10.616 -2.489 -0.652 1.00 84.00 98 PHE A CA 1
ATOM 782 C C . PHE A 1 98 ? -9.171 -2.043 -0.849 1.00 84.00 98 PHE A C 1
ATOM 784 O O . PHE A 1 98 ? -8.694 -1.970 -1.982 1.00 84.00 98 PHE A O 1
ATOM 791 N N . LEU A 1 99 ? -8.490 -1.753 0.256 1.00 82.75 99 LEU A N 1
ATOM 792 C CA . LEU A 1 99 ? -7.058 -1.481 0.283 1.00 82.75 99 LEU A CA 1
ATOM 793 C C . LEU A 1 99 ? -6.359 -2.713 0.849 1.00 82.75 99 LEU A C 1
ATOM 795 O O . LEU A 1 99 ? -6.754 -3.230 1.892 1.00 82.75 99 LEU A O 1
ATOM 799 N N . THR A 1 100 ? -5.348 -3.200 0.139 1.00 90.94 100 THR A N 1
ATOM 800 C CA . THR A 1 100 ? -4.622 -4.427 0.481 1.00 90.94 100 THR A CA 1
ATOM 801 C C . THR A 1 100 ? -3.131 -4.218 0.264 1.00 90.94 100 THR A C 1
ATOM 803 O O . THR A 1 100 ? -2.745 -3.524 -0.675 1.00 90.94 100 THR A O 1
ATOM 806 N N . GLY A 1 101 ? -2.303 -4.860 1.081 1.00 89.38 101 GLY A N 1
ATOM 807 C CA . GLY A 1 101 ? -0.848 -4.763 1.019 1.00 89.38 101 GLY A CA 1
ATOM 808 C C . GLY A 1 101 ? -0.193 -5.873 1.837 1.00 89.38 101 GLY A C 1
ATOM 809 O O . GLY A 1 101 ? -0.870 -6.569 2.590 1.00 89.38 101 GLY A O 1
ATOM 810 N N . GLU A 1 102 ? 1.116 -6.028 1.672 1.00 90.62 102 GLU A N 1
ATOM 811 C CA . GLU A 1 102 ? 1.940 -7.051 2.323 1.00 90.62 102 GLU A CA 1
ATOM 812 C C . GLU A 1 102 ? 3.214 -6.413 2.896 1.00 90.62 102 GLU A C 1
ATOM 814 O O . GLU A 1 102 ? 3.658 -5.373 2.404 1.00 90.62 102 GLU A O 1
ATOM 819 N N . SER A 1 103 ? 3.815 -7.040 3.914 1.00 91.62 103 SER A N 1
ATOM 820 C CA . SER A 1 103 ? 5.052 -6.583 4.556 1.00 91.62 103 SER A CA 1
ATOM 821 C C . SER A 1 103 ? 4.893 -5.152 5.089 1.00 91.62 103 SER A C 1
ATOM 823 O O . SER A 1 103 ? 3.978 -4.907 5.875 1.00 91.62 103 SER A O 1
ATOM 825 N N . TYR A 1 104 ? 5.699 -4.189 4.634 1.00 87.25 104 TYR A N 1
ATOM 826 C CA . TYR A 1 104 ? 5.548 -2.769 4.982 1.00 87.25 104 TYR A CA 1
ATOM 827 C C . TYR A 1 104 ? 4.209 -2.162 4.519 1.00 87.25 104 TYR A C 1
ATOM 829 O O . TYR A 1 104 ? 3.747 -1.153 5.044 1.00 87.25 104 TYR A O 1
ATOM 837 N N . GLY A 1 105 ? 3.494 -2.839 3.612 1.00 88.25 105 GLY A N 1
ATOM 838 C CA . GLY A 1 105 ? 2.083 -2.574 3.334 1.00 88.25 105 GLY A CA 1
ATOM 839 C C . GLY A 1 105 ? 1.186 -2.653 4.577 1.00 88.25 105 GLY A C 1
ATOM 840 O O . GLY A 1 105 ? 0.120 -2.044 4.584 1.00 88.25 105 GLY A O 1
ATOM 841 N N . GLY A 1 106 ? 1.626 -3.327 5.645 1.00 87.19 106 GLY A N 1
ATOM 842 C CA . GLY A 1 106 ? 0.996 -3.305 6.964 1.00 87.19 106 GLY A CA 1
ATOM 843 C C . GLY A 1 106 ? 1.036 -1.941 7.666 1.00 87.19 106 GLY A C 1
ATOM 844 O O . GLY A 1 106 ? 0.234 -1.727 8.566 1.00 87.19 106 GLY A O 1
ATOM 845 N N . HIS A 1 107 ? 1.900 -1.013 7.244 1.00 87.44 107 HIS A N 1
ATOM 846 C CA . HIS A 1 107 ? 1.874 0.391 7.667 1.00 87.44 107 HIS A CA 1
ATOM 847 C C . HIS A 1 107 ? 1.072 1.247 6.670 1.00 87.44 107 HIS A C 1
ATOM 849 O O . HIS A 1 107 ? 0.151 1.974 7.051 1.00 87.44 107 HIS A O 1
ATOM 855 N N . TYR A 1 108 ? 1.342 1.082 5.369 1.00 88.00 108 TYR A N 1
ATOM 856 C CA . TYR A 1 108 ? 0.700 1.864 4.305 1.00 88.00 108 TYR A CA 1
ATOM 857 C C . TYR A 1 108 ? -0.820 1.709 4.255 1.00 88.00 108 TYR A C 1
ATOM 859 O O . TYR A 1 108 ? -1.540 2.696 4.116 1.00 88.00 108 TYR A O 1
ATOM 867 N N . VAL A 1 109 ? -1.326 0.476 4.343 1.00 90.00 109 VAL A N 1
ATOM 868 C CA . VAL A 1 109 ? -2.762 0.192 4.220 1.00 90.00 109 VAL A CA 1
ATOM 869 C C . VAL A 1 109 ? -3.571 0.857 5.335 1.00 90.00 109 VAL A C 1
ATOM 871 O O . VAL A 1 109 ? -4.503 1.589 4.993 1.00 90.00 109 VAL A O 1
ATOM 874 N N . PRO A 1 110 ? -3.266 0.660 6.635 1.00 87.06 110 PRO A N 1
ATOM 875 C CA . PRO A 1 110 ? -4.008 1.340 7.691 1.00 87.06 110 PRO A CA 1
ATOM 876 C C . PRO A 1 110 ? -3.854 2.862 7.624 1.00 87.06 110 PRO A C 1
ATOM 878 O O . PRO A 1 110 ? -4.853 3.555 7.799 1.00 87.06 110 PRO A O 1
ATOM 881 N N . ALA A 1 111 ? -2.670 3.396 7.301 1.00 88.12 111 ALA A N 1
ATOM 882 C CA . ALA A 1 111 ? -2.467 4.839 7.149 1.00 88.12 111 ALA A CA 1
ATOM 883 C C . ALA A 1 111 ? -3.313 5.447 6.019 1.00 88.12 111 ALA A C 1
ATOM 885 O O . ALA A 1 111 ? -4.032 6.425 6.229 1.00 88.12 111 ALA A O 1
ATOM 886 N N . ALA A 1 112 ? -3.297 4.836 4.834 1.00 81.56 112 ALA A N 1
ATOM 887 C CA . ALA A 1 112 ? -4.080 5.303 3.696 1.00 81.56 112 ALA A CA 1
ATOM 888 C C . ALA A 1 112 ? -5.587 5.157 3.936 1.00 81.56 112 ALA A C 1
ATOM 890 O O . ALA A 1 112 ? -6.347 6.091 3.674 1.00 81.56 112 ALA A O 1
ATOM 891 N N . ALA A 1 113 ? -6.024 4.015 4.476 1.00 81.62 113 ALA A N 1
ATOM 892 C CA . ALA A 1 113 ? -7.424 3.788 4.822 1.00 81.62 113 ALA A CA 1
ATOM 893 C C . ALA A 1 113 ? -7.924 4.827 5.834 1.00 81.62 113 ALA A C 1
ATOM 895 O O . ALA A 1 113 ? -9.008 5.386 5.658 1.00 81.62 113 ALA A O 1
ATOM 896 N N . HIS A 1 114 ? -7.115 5.129 6.851 1.00 87.69 114 HIS A N 1
ATOM 897 C CA . HIS A 1 114 ? -7.418 6.135 7.866 1.00 87.69 114 HIS A CA 1
ATOM 898 C C . HIS A 1 114 ? -7.486 7.546 7.297 1.00 87.69 114 HIS A C 1
ATOM 900 O O . HIS A 1 114 ? -8.439 8.270 7.583 1.00 87.69 114 HIS A O 1
ATOM 906 N N . TYR A 1 115 ? -6.533 7.920 6.441 1.00 82.44 115 TYR A N 1
ATOM 907 C CA . TYR A 1 115 ? -6.536 9.222 5.778 1.00 82.44 115 TYR A CA 1
ATOM 908 C C . TYR A 1 115 ? -7.792 9.407 4.914 1.00 82.44 115 TYR A C 1
ATOM 910 O O . TYR A 1 115 ? -8.484 10.419 5.034 1.00 82.44 115 TYR A O 1
ATOM 918 N N . ILE A 1 116 ? -8.134 8.411 4.086 1.00 78.25 116 ILE A N 1
ATOM 919 C CA . ILE A 1 116 ? -9.337 8.432 3.238 1.00 78.25 116 ILE A CA 1
ATOM 920 C C . ILE A 1 116 ? -10.602 8.518 4.094 1.00 78.25 116 ILE A C 1
ATOM 922 O O . ILE A 1 116 ? -11.473 9.342 3.819 1.00 78.25 116 ILE A O 1
ATOM 926 N N . TRP A 1 117 ? -10.699 7.701 5.146 1.00 83.12 117 TRP A N 1
ATOM 927 C CA . TRP A 1 117 ? -11.827 7.723 6.076 1.00 83.12 117 TRP A CA 1
ATOM 928 C C . TRP A 1 117 ? -11.995 9.106 6.719 1.00 83.12 117 TRP A C 1
ATOM 930 O O . TRP A 1 117 ? -13.083 9.677 6.631 1.00 83.12 117 TRP A O 1
ATOM 940 N N . LYS A 1 118 ? -10.924 9.710 7.256 1.00 81.50 118 LYS A N 1
ATOM 941 C CA . LYS A 1 118 ? -10.963 11.075 7.812 1.00 81.50 118 LYS A CA 1
ATOM 942 C C . LYS A 1 118 ? -11.402 12.111 6.781 1.00 81.50 118 LYS A C 1
ATOM 944 O O . LYS A 1 118 ? -12.278 12.923 7.070 1.00 81.50 118 LYS A O 1
ATOM 949 N N . LYS A 1 119 ? -10.851 12.074 5.563 1.00 76.38 119 LYS A N 1
ATOM 950 C CA . LYS A 1 119 ? 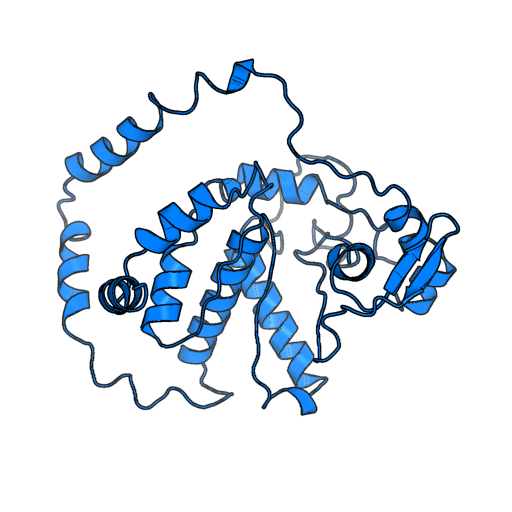-11.220 13.028 4.504 1.00 76.38 119 LYS A CA 1
ATOM 951 C C . LYS A 1 119 ? -12.672 12.894 4.061 1.00 76.38 119 LYS A C 1
ATOM 953 O O . LYS A 1 119 ? -13.326 13.916 3.862 1.00 76.38 119 LYS A O 1
ATOM 958 N N . ASN A 1 120 ? -13.201 11.675 3.997 1.00 67.06 120 ASN A N 1
ATOM 959 C CA . ASN A 1 120 ? -14.615 11.441 3.704 1.00 67.06 120 ASN A CA 1
ATOM 960 C C . ASN A 1 120 ? -15.535 11.986 4.810 1.00 67.06 120 ASN A C 1
ATOM 962 O O . ASN A 1 120 ? -16.651 12.413 4.518 1.00 67.06 120 ASN A O 1
ATOM 966 N N . GLN A 1 121 ? -15.072 12.029 6.065 1.00 68.50 121 GLN A N 1
ATOM 967 C CA . GLN A 1 121 ? -15.802 12.698 7.144 1.00 68.50 121 GLN A CA 1
ATOM 968 C C . GLN A 1 121 ? -15.746 14.232 7.065 1.00 68.50 121 GLN A C 1
ATOM 970 O O . GLN A 1 121 ? -16.687 14.888 7.510 1.00 68.50 121 GLN A O 1
ATOM 975 N N . GLU A 1 122 ? -14.649 14.800 6.552 1.00 66.38 122 GLU A N 1
ATOM 976 C CA . GLU A 1 122 ? -14.425 16.249 6.421 1.00 66.38 122 GLU A CA 1
ATOM 977 C C . GLU A 1 122 ? -15.085 16.856 5.165 1.00 66.38 122 GLU A C 1
ATOM 979 O O . GLU A 1 122 ? -15.423 18.039 5.167 1.00 66.38 122 GLU A O 1
ATOM 984 N N . ASN A 1 123 ? -15.282 16.070 4.098 1.00 51.91 123 ASN A N 1
ATOM 985 C CA . ASN A 1 123 ? -15.910 16.486 2.839 1.00 51.91 123 ASN A CA 1
ATOM 986 C C . ASN A 1 123 ? -16.817 15.367 2.279 1.00 51.91 123 ASN A C 1
ATOM 988 O O . ASN A 1 123 ? -16.343 14.513 1.528 1.00 51.91 123 ASN A O 1
ATOM 992 N N . PRO A 1 124 ? -18.132 15.372 2.573 1.00 52.31 124 PRO A N 1
ATOM 993 C CA . PRO A 1 124 ? -19.037 14.250 2.292 1.00 52.31 124 PRO A CA 1
ATOM 994 C C . PRO A 1 124 ? -19.452 14.080 0.814 1.00 52.31 124 PRO A C 1
ATOM 996 O O . PRO A 1 124 ? -20.508 13.515 0.519 1.00 52.31 124 PRO A O 1
ATOM 999 N N . VAL A 1 125 ? -18.643 14.510 -0.160 1.00 44.91 125 VAL A N 1
ATOM 1000 C CA . VAL A 1 125 ? -18.919 14.243 -1.585 1.00 44.91 125 VAL A CA 1
ATOM 1001 C C . VAL A 1 125 ? -18.387 12.858 -1.969 1.00 44.91 125 VAL A C 1
ATOM 1003 O O . VAL A 1 125 ? -17.415 12.735 -2.701 1.00 44.91 125 VAL A O 1
ATOM 1006 N N . ILE A 1 126 ? -19.038 11.839 -1.398 1.00 44.75 126 ILE A N 1
ATOM 1007 C CA . ILE A 1 126 ? -19.415 10.500 -1.895 1.00 44.75 126 ILE A CA 1
ATOM 1008 C C . ILE A 1 126 ? -20.005 9.778 -0.658 1.00 44.75 126 ILE A C 1
ATOM 1010 O O . ILE A 1 126 ? -19.337 9.554 0.345 1.00 44.75 126 ILE A O 1
ATOM 1014 N N . ASN A 1 127 ? -21.316 9.535 -0.694 1.00 42.69 127 ASN A N 1
ATOM 1015 C CA . ASN A 1 127 ? -22.229 9.402 0.453 1.00 42.69 127 ASN A CA 1
ATOM 1016 C C . ASN A 1 127 ? -22.359 7.958 1.001 1.00 42.69 127 ASN A C 1
ATOM 1018 O O . ASN A 1 127 ? -22.482 7.052 0.177 1.00 42.69 127 ASN A O 1
ATOM 1022 N N . LEU A 1 128 ? -22.410 7.778 2.347 1.00 36.22 128 LEU A N 1
ATOM 1023 C CA . LEU A 1 128 ? -23.364 6.896 3.090 1.00 36.22 128 LEU A CA 1
ATOM 1024 C C . LEU A 1 128 ? -23.204 6.800 4.648 1.00 36.22 128 LEU A C 1
ATOM 1026 O O . LEU A 1 128 ? -23.876 5.974 5.259 1.00 36.22 128 LEU A O 1
ATOM 1030 N N . GLN A 1 129 ? -22.383 7.603 5.343 1.00 43.19 129 GLN A N 1
ATOM 1031 C CA . GLN A 1 129 ? -22.115 7.419 6.799 1.00 43.19 129 GLN A CA 1
ATOM 1032 C C . GLN A 1 129 ? -22.914 8.316 7.778 1.00 43.19 129 GLN A C 1
ATOM 1034 O O . GLN A 1 129 ? -22.793 8.168 8.994 1.00 43.19 129 GLN A O 1
ATOM 1039 N N . GLU A 1 130 ? -23.745 9.242 7.296 1.00 45.81 130 GLU A N 1
ATOM 1040 C CA . GLU A 1 130 ? -24.223 10.391 8.094 1.00 45.81 130 GLU A CA 1
ATOM 1041 C C . GLU A 1 130 ? -25.227 10.103 9.234 1.00 45.81 130 GLU A C 1
ATOM 1043 O O . GLU A 1 130 ? -25.565 11.017 9.977 1.00 45.81 130 GLU A O 1
ATOM 1048 N N . GLN A 1 131 ? -25.675 8.863 9.459 1.00 38.72 131 GLN A N 1
ATOM 1049 C CA . GLN A 1 131 ? -26.688 8.562 10.490 1.00 38.72 131 GLN A CA 1
ATOM 1050 C C . GLN A 1 131 ? -26.111 8.099 11.849 1.00 38.72 131 GLN A C 1
ATOM 1052 O O . GLN A 1 131 ? -26.870 7.951 12.800 1.00 38.72 131 GLN A O 1
ATOM 1057 N N . MET A 1 132 ? -24.795 7.874 11.984 1.00 39.47 132 MET A N 1
ATOM 1058 C CA . MET A 1 132 ? -24.189 7.278 13.200 1.00 39.47 132 MET A CA 1
ATOM 1059 C C . MET A 1 132 ? -23.458 8.276 14.120 1.00 39.47 132 MET A C 1
ATOM 1061 O O . MET A 1 132 ? -22.921 7.879 15.152 1.00 39.47 132 MET A O 1
ATOM 1065 N N . LYS A 1 133 ? -23.439 9.572 13.778 1.00 44.12 133 LYS A N 1
ATOM 1066 C CA . LYS A 1 133 ? -22.729 10.617 14.543 1.00 44.12 133 LYS A CA 1
ATOM 1067 C C . LYS A 1 133 ? -23.499 11.197 15.739 1.00 44.12 133 LYS A C 1
ATOM 1069 O O . LYS A 1 133 ? -22.907 11.962 16.494 1.00 44.12 133 LYS A O 1
ATOM 1074 N N . ASP A 1 134 ? -24.752 10.803 15.961 1.00 42.16 134 ASP A N 1
ATOM 1075 C CA . ASP A 1 134 ? -25.560 11.319 17.080 1.00 42.16 134 ASP A CA 1
ATOM 1076 C C . ASP A 1 134 ? -25.315 10.610 18.436 1.00 42.16 134 ASP A C 1
ATOM 1078 O O . ASP A 1 134 ? -25.824 11.078 19.451 1.00 42.16 134 ASP A O 1
ATOM 1082 N N . ASP A 1 135 ? -24.472 9.563 18.512 1.00 43.47 135 ASP A N 1
ATOM 1083 C CA . ASP A 1 135 ? -24.483 8.631 19.662 1.00 43.47 135 ASP A CA 1
ATOM 1084 C C . ASP A 1 135 ? -23.180 8.464 20.495 1.00 43.47 135 ASP A C 1
ATOM 1086 O O . ASP A 1 135 ? -23.093 7.521 21.280 1.00 43.47 135 ASP A O 1
ATOM 1090 N N . SER A 1 136 ? -22.145 9.322 20.430 1.00 38.81 136 SER A N 1
ATOM 1091 C CA . SER A 1 136 ? -20.899 9.030 21.197 1.00 38.81 136 SER A CA 1
ATOM 1092 C C . SER A 1 136 ? -20.135 10.214 21.810 1.00 38.81 136 SER A C 1
ATOM 1094 O O . SER A 1 136 ? -18.952 10.417 21.531 1.00 38.81 136 SER A O 1
ATOM 1096 N N . VAL A 1 137 ? -20.783 10.972 22.699 1.00 45.56 137 VAL A N 1
ATOM 1097 C CA . VAL A 1 137 ? -20.197 12.153 23.376 1.00 45.56 137 VAL A CA 1
ATOM 1098 C C . VAL A 1 137 ? -19.379 11.817 24.643 1.00 45.56 137 VAL A C 1
ATOM 1100 O O . VAL A 1 137 ? -18.573 12.630 25.081 1.00 45.56 137 VAL A O 1
ATOM 1103 N N . GLU A 1 138 ? -19.489 10.620 25.218 1.00 45.53 138 GLU A N 1
ATOM 1104 C CA . GLU A 1 138 ? -19.063 10.401 26.616 1.00 45.53 138 GLU A CA 1
ATOM 1105 C C . GLU A 1 138 ? -17.574 10.016 26.822 1.00 45.53 138 GLU A C 1
ATOM 1107 O O . GLU A 1 138 ? -16.972 10.384 27.825 1.00 45.53 138 GLU A O 1
ATOM 1112 N N . CYS A 1 139 ? -16.900 9.350 25.876 1.00 42.91 139 CYS A N 1
ATOM 1113 C CA . CYS A 1 139 ? -15.518 8.862 26.095 1.00 42.91 139 CYS A CA 1
ATOM 1114 C C . CYS A 1 139 ? -14.401 9.871 25.761 1.00 42.91 139 CYS A C 1
ATOM 1116 O O . CYS A 1 139 ? -13.238 9.660 26.112 1.00 42.91 139 CYS A O 1
ATOM 1118 N N . ILE A 1 140 ? -14.737 10.993 25.120 1.00 50.25 140 ILE A N 1
ATOM 1119 C CA . ILE A 1 140 ? -13.788 12.076 24.802 1.00 50.25 140 ILE A CA 1
ATOM 1120 C C . ILE A 1 140 ? -13.305 12.784 26.082 1.00 50.25 140 ILE A C 1
ATOM 1122 O O . ILE A 1 140 ? -12.218 13.367 26.108 1.00 50.25 140 ILE A O 1
ATOM 1126 N N . GLU A 1 141 ? -14.073 12.704 27.169 1.00 53.56 141 GLU A N 1
ATOM 1127 C CA . GLU A 1 141 ? -13.785 13.440 28.400 1.00 53.56 141 GLU A CA 1
ATOM 1128 C C . GLU A 1 141 ? -12.609 12.859 29.202 1.00 53.56 141 GLU A C 1
ATOM 1130 O O . GLU A 1 141 ? -11.873 13.620 29.823 1.00 53.56 141 GLU A O 1
ATOM 1135 N N . LEU A 1 142 ? -12.335 11.553 29.113 1.00 46.16 142 LEU A N 1
ATOM 1136 C CA . LEU A 1 142 ? -11.271 10.906 29.899 1.00 46.16 142 LEU A CA 1
ATOM 1137 C C . LEU A 1 142 ? -9.869 11.063 29.291 1.00 46.16 142 LEU A C 1
ATOM 1139 O O . LEU A 1 142 ? -8.881 11.156 30.016 1.00 46.16 142 LEU A O 1
ATOM 1143 N N . THR A 1 143 ? -9.766 11.185 27.965 1.00 46.94 143 THR A N 1
ATOM 1144 C CA . THR A 1 143 ? -8.476 11.407 27.278 1.00 46.94 143 THR A CA 1
ATOM 1145 C C . THR A 1 143 ? -7.919 12.810 27.547 1.00 46.94 143 THR A C 1
ATOM 1147 O O . THR A 1 143 ? -6.712 13.045 27.467 1.00 46.94 143 THR A O 1
ATOM 1150 N N . ARG A 1 144 ? -8.781 13.752 27.949 1.00 55.59 144 ARG A N 1
ATOM 1151 C CA . ARG A 1 144 ? -8.346 15.080 28.388 1.00 55.59 144 ARG A CA 1
ATOM 1152 C C . ARG A 1 144 ? -7.476 15.030 29.648 1.00 55.59 144 ARG A C 1
ATOM 1154 O O . ARG A 1 144 ? -6.565 15.840 29.732 1.00 55.59 144 ARG A O 1
ATOM 1161 N N . GLU A 1 145 ? -7.651 14.079 30.567 1.00 56.34 145 GLU A N 1
ATOM 1162 C CA . GLU A 1 145 ? -6.949 14.056 31.870 1.00 56.34 145 GLU A CA 1
ATOM 1163 C C . GLU A 1 145 ? -5.425 13.836 31.763 1.00 56.34 145 GLU A C 1
ATOM 1165 O O . GLU A 1 145 ? -4.660 14.456 32.496 1.00 56.34 145 GLU A O 1
ATOM 1170 N N . CYS A 1 146 ? -4.944 13.047 30.794 1.00 49.12 146 CYS A N 1
ATOM 1171 C CA . CYS A 1 146 ? -3.500 12.897 30.530 1.00 49.12 146 CYS A CA 1
ATOM 1172 C C . CYS A 1 146 ? -2.878 14.170 29.911 1.00 49.12 146 CYS A C 1
ATOM 1174 O O . CYS A 1 146 ? -1.678 14.428 30.037 1.00 49.12 146 CYS A O 1
ATOM 1176 N N . LEU A 1 147 ? -3.711 14.992 29.262 1.00 51.22 147 LEU A N 1
ATOM 1177 C CA . LEU A 1 147 ? -3.321 16.224 28.578 1.00 51.22 147 LEU A CA 1
ATOM 1178 C C . LEU A 1 147 ? -3.560 17.490 29.427 1.00 51.22 147 LEU A C 1
ATOM 1180 O O . LEU A 1 147 ? -3.112 18.566 29.019 1.00 51.22 147 LEU A O 1
ATOM 1184 N N . ILE A 1 148 ? -4.232 17.392 30.586 1.00 57.00 148 ILE A N 1
ATOM 1185 C CA . ILE A 1 148 ? -4.500 18.528 31.484 1.00 57.00 148 ILE A CA 1
ATOM 1186 C C . ILE A 1 148 ? -3.235 18.869 32.300 1.00 57.00 148 ILE A C 1
ATOM 1188 O O . ILE A 1 148 ? -2.684 18.015 32.994 1.00 57.00 148 ILE A O 1
ATOM 1192 N N . PRO A 1 149 ? -2.754 20.126 32.256 1.00 45.59 149 PRO A N 1
ATOM 1193 C CA . PRO A 1 149 ? -1.653 20.583 33.098 1.00 45.59 149 PRO A CA 1
ATOM 1194 C C . PRO A 1 149 ? -2.011 20.635 34.601 1.00 45.59 149 PRO A C 1
ATOM 1196 O O . PRO A 1 149 ? -3.134 21.014 34.937 1.00 45.59 149 PRO A O 1
ATOM 1199 N N . PRO A 1 150 ? -1.041 20.402 35.512 1.00 48.72 150 PRO A N 1
ATOM 1200 C CA . PRO A 1 150 ? 0.356 20.087 35.217 1.00 48.72 150 PRO A CA 1
ATOM 1201 C C . PRO A 1 150 ? 0.542 18.616 34.815 1.00 48.72 150 PRO A C 1
ATOM 1203 O O . PRO A 1 150 ? 0.067 17.709 35.493 1.00 48.72 150 PRO A O 1
ATOM 1206 N N . LYS A 1 151 ? 1.269 18.401 33.708 1.00 56.62 151 LYS A N 1
ATOM 1207 C CA . LYS A 1 151 ? 1.589 17.075 33.157 1.00 56.62 151 LYS A CA 1
ATOM 1208 C C . LYS A 1 151 ? 2.247 16.189 34.219 1.00 56.62 151 LYS A C 1
ATOM 1210 O O . LYS A 1 151 ? 3.209 16.605 34.861 1.00 56.62 151 LYS A O 1
ATOM 1215 N N . ASN A 1 152 ? 1.778 14.949 34.360 1.00 58.06 152 ASN A N 1
ATOM 1216 C CA . ASN A 1 152 ? 2.405 13.962 35.238 1.00 58.06 152 ASN A CA 1
ATOM 1217 C C . ASN A 1 152 ? 3.520 13.207 34.490 1.00 58.06 152 ASN A C 1
ATOM 1219 O O . ASN A 1 152 ? 3.312 12.140 33.916 1.00 58.06 152 ASN A O 1
ATOM 1223 N N . GLU A 1 153 ? 4.714 13.801 34.481 1.00 57.03 153 GLU A N 1
ATOM 1224 C CA . GLU A 1 153 ? 5.894 13.356 33.719 1.00 57.03 153 GLU A CA 1
ATOM 1225 C C . GLU A 1 153 ? 6.408 11.956 34.110 1.00 57.03 153 GLU A C 1
ATOM 1227 O O . GLU A 1 153 ? 7.082 11.297 33.318 1.00 57.03 153 GLU A O 1
ATOM 1232 N N . THR A 1 154 ? 6.045 11.452 35.294 1.00 56.44 154 THR A N 1
ATOM 1233 C CA . THR A 1 154 ? 6.422 10.112 35.769 1.00 56.44 154 THR A CA 1
ATOM 1234 C C . THR A 1 154 ? 5.804 8.996 34.922 1.00 56.44 154 THR A C 1
ATOM 1236 O O . THR A 1 154 ? 6.469 7.993 34.660 1.00 56.44 154 THR A O 1
ATOM 1239 N N . PHE A 1 155 ? 4.568 9.176 34.442 1.00 54.31 155 PHE A N 1
ATOM 1240 C CA . PHE A 1 155 ? 3.888 8.178 33.607 1.00 54.31 155 PHE A CA 1
ATOM 1241 C C . PHE A 1 155 ? 4.427 8.133 32.172 1.00 54.31 155 PHE A C 1
ATOM 1243 O O . PHE A 1 155 ? 4.439 7.069 31.561 1.00 54.31 155 PHE A O 1
ATOM 1250 N N . CYS A 1 156 ? 4.951 9.250 31.663 1.00 53.72 156 CYS A N 1
ATOM 1251 C CA . CYS A 1 156 ? 5.581 9.309 30.344 1.00 53.72 156 CYS A CA 1
ATOM 1252 C C . CYS A 1 156 ? 6.985 8.671 30.328 1.00 53.72 156 CYS A C 1
ATOM 1254 O O . CYS A 1 156 ? 7.369 8.065 29.334 1.00 53.72 156 CYS A O 1
ATOM 1256 N N . LEU A 1 157 ? 7.756 8.785 31.419 1.00 52.34 157 LEU A N 1
ATOM 1257 C CA . LEU A 1 157 ? 9.155 8.327 31.489 1.00 52.34 157 LEU A CA 1
ATOM 1258 C C . LEU A 1 157 ? 9.306 6.812 31.705 1.00 52.34 157 LEU A C 1
ATOM 1260 O O . LEU A 1 157 ? 10.212 6.199 31.144 1.00 52.34 157 LEU A O 1
ATOM 1264 N N . LEU A 1 158 ? 8.406 6.189 32.470 1.00 53.34 158 LEU A N 1
ATOM 1265 C CA . LEU A 1 158 ? 8.423 4.737 32.705 1.00 53.34 158 LEU A CA 1
ATOM 1266 C C . LEU A 1 158 ? 8.100 3.925 31.440 1.00 53.34 158 LEU A C 1
ATOM 1268 O O . LEU A 1 158 ? 8.564 2.794 31.302 1.00 53.34 158 LEU A O 1
ATOM 1272 N N . GLY A 1 159 ? 7.335 4.506 30.509 1.00 51.78 159 GLY A N 1
ATOM 1273 C CA . GLY A 1 159 ? 6.999 3.876 29.233 1.00 51.78 159 GLY A CA 1
ATOM 1274 C C . GLY A 1 159 ? 8.191 3.745 28.283 1.00 51.78 159 GLY A C 1
ATOM 1275 O O . GLY A 1 159 ? 8.218 2.821 27.483 1.00 51.78 159 GLY A O 1
ATOM 1276 N N . VAL A 1 160 ? 9.195 4.620 28.397 1.00 46.69 160 VAL A N 1
ATOM 1277 C CA . VAL A 1 160 ? 10.338 4.682 27.467 1.00 46.69 160 VAL A CA 1
ATOM 1278 C C . VAL A 1 160 ? 11.491 3.758 27.893 1.00 46.69 160 VAL A C 1
ATOM 1280 O O . VAL A 1 160 ? 12.092 3.100 27.050 1.00 46.69 160 VAL A O 1
ATOM 1283 N N . ASP A 1 161 ? 11.767 3.631 29.195 1.00 44.62 161 ASP A N 1
ATOM 1284 C CA . ASP A 1 161 ? 12.900 2.848 29.740 1.00 44.62 161 ASP A CA 1
ATOM 1285 C C . ASP A 1 161 ? 12.718 1.314 29.613 1.00 44.62 161 ASP A C 1
ATOM 1287 O O . ASP A 1 161 ? 13.677 0.539 29.586 1.00 44.62 161 ASP A O 1
ATOM 1291 N N . CYS A 1 162 ? 11.469 0.858 29.480 1.00 49.06 162 CYS A N 1
ATOM 1292 C CA . CYS A 1 162 ? 11.120 -0.563 29.399 1.00 49.06 162 CYS A CA 1
ATOM 1293 C C . CYS A 1 162 ? 11.542 -1.222 28.070 1.00 49.06 162 CYS A C 1
ATOM 1295 O O . CYS A 1 162 ? 11.892 -2.405 28.044 1.00 49.06 162 CYS A O 1
ATOM 1297 N N . TRP A 1 163 ? 11.542 -0.459 26.974 1.00 40.53 163 TRP A N 1
ATOM 1298 C CA . TRP A 1 163 ? 11.767 -0.985 25.625 1.00 40.53 163 TRP A CA 1
ATOM 1299 C C . TRP A 1 163 ? 13.252 -1.184 25.277 1.00 40.53 163 TRP A C 1
ATOM 1301 O O . TRP A 1 163 ? 13.594 -2.123 24.557 1.00 40.53 163 TRP A O 1
ATOM 1311 N N . ASP A 1 164 ? 14.151 -0.366 25.830 1.00 41.31 164 ASP A N 1
ATOM 1312 C CA . ASP A 1 164 ? 15.558 -0.293 25.401 1.00 41.31 164 ASP A CA 1
ATOM 1313 C C . ASP A 1 164 ? 16.431 -1.459 25.921 1.00 41.31 164 ASP A C 1
ATOM 1315 O O . ASP A 1 164 ? 17.233 -2.057 25.200 1.00 41.31 164 ASP A O 1
ATOM 1319 N N . THR A 1 165 ? 16.239 -1.879 27.174 1.00 45.38 165 THR A N 1
ATOM 1320 C CA . THR A 1 165 ? 17.178 -2.795 27.857 1.00 45.38 165 THR A CA 1
ATOM 1321 C C . THR A 1 165 ? 16.939 -4.285 27.606 1.00 45.38 165 THR A C 1
ATOM 1323 O O . THR A 1 165 ? 17.814 -5.110 27.888 1.00 45.38 165 THR A O 1
ATOM 1326 N N . LYS A 1 166 ? 15.763 -4.668 27.100 1.00 44.06 166 LYS A N 1
ATOM 1327 C CA . LYS A 1 166 ? 15.318 -6.075 27.078 1.00 44.06 166 LYS A CA 1
ATOM 1328 C C . LYS A 1 166 ? 15.364 -6.735 25.703 1.00 44.06 166 LYS A C 1
ATOM 1330 O O . LYS A 1 166 ? 15.437 -7.961 25.647 1.00 44.06 166 LYS A O 1
ATOM 1335 N N . LEU A 1 167 ? 15.330 -5.957 24.622 1.00 43.81 167 LEU A N 1
ATOM 1336 C CA . LEU A 1 167 ? 15.064 -6.494 23.282 1.00 43.81 167 LEU A CA 1
ATOM 1337 C C . LEU A 1 167 ? 16.194 -6.258 22.270 1.00 43.81 167 LEU A C 1
ATOM 1339 O O . LEU A 1 167 ? 16.460 -7.134 21.452 1.00 43.81 167 LEU A O 1
ATOM 1343 N N . VAL A 1 168 ? 16.915 -5.137 22.342 1.00 43.00 168 VAL A N 1
ATOM 1344 C CA . VAL A 1 168 ? 17.774 -4.709 21.220 1.00 43.00 168 VAL A CA 1
ATOM 1345 C C . VAL A 1 168 ? 19.168 -5.354 21.228 1.00 43.00 168 VAL A C 1
ATOM 1347 O O . VAL A 1 168 ? 19.686 -5.756 20.187 1.00 43.00 168 VAL A O 1
ATOM 1350 N N . GLN A 1 169 ? 19.802 -5.517 22.391 1.00 48.12 169 GLN A N 1
ATOM 1351 C CA . GLN A 1 169 ? 21.217 -5.922 22.434 1.00 48.12 169 GLN A CA 1
ATOM 1352 C C . GLN A 1 169 ? 21.549 -7.390 22.061 1.00 48.12 169 GLN A C 1
ATOM 1354 O O . GLN A 1 169 ? 22.647 -7.618 21.543 1.00 48.12 169 GLN A O 1
ATOM 1359 N N . PRO A 1 170 ? 20.692 -8.409 22.279 1.00 45.53 170 PRO A N 1
ATOM 1360 C CA . PRO A 1 170 ? 21.062 -9.801 21.977 1.00 45.53 170 PRO A CA 1
ATOM 1361 C C . PRO A 1 170 ? 20.942 -10.216 20.499 1.00 45.53 170 PRO A C 1
ATOM 1363 O O . PRO A 1 170 ? 21.618 -11.158 20.081 1.00 45.53 170 PRO A O 1
ATOM 1366 N N . LEU A 1 171 ? 20.115 -9.533 19.698 1.00 44.81 171 LEU A N 1
ATOM 1367 C CA . LEU A 1 171 ? 19.780 -9.958 18.328 1.00 44.81 171 LEU A CA 1
ATOM 1368 C C . LEU A 1 171 ? 20.823 -9.572 17.262 1.00 44.81 171 LEU A C 1
ATOM 1370 O O . LEU A 1 171 ? 20.904 -10.224 16.223 1.00 44.81 171 LEU A O 1
ATOM 1374 N N . SER A 1 172 ? 21.718 -8.622 17.547 1.00 44.56 172 SER A N 1
ATOM 1375 C CA . SER A 1 172 ? 22.781 -8.186 16.621 1.00 44.56 172 SER A CA 1
ATOM 1376 C C . SER A 1 172 ? 23.883 -9.238 16.352 1.00 44.56 172 SER A C 1
ATOM 1378 O O . SER A 1 172 ? 24.799 -8.970 15.574 1.00 44.56 172 SER A O 1
ATOM 1380 N N . LYS A 1 173 ? 23.849 -10.425 16.980 1.00 50.97 173 LYS A N 1
ATOM 1381 C CA . LYS A 1 173 ? 24.937 -11.428 16.922 1.00 50.97 173 LYS A CA 1
ATOM 1382 C C . LYS A 1 173 ? 24.669 -12.660 16.042 1.00 50.97 173 LYS A C 1
ATOM 1384 O O . LYS A 1 173 ? 25.549 -13.512 15.946 1.00 50.97 173 LYS A O 1
ATOM 1389 N N . ALA A 1 174 ? 23.492 -12.798 15.426 1.00 48.56 174 ALA A N 1
ATOM 1390 C CA . ALA A 1 174 ? 23.038 -14.106 14.927 1.00 48.56 174 ALA A CA 1
ATOM 1391 C C . ALA A 1 174 ? 23.215 -14.388 13.418 1.00 48.56 174 ALA A C 1
ATOM 1393 O O . ALA A 1 174 ? 23.011 -15.530 13.021 1.00 48.56 174 ALA A O 1
ATOM 1394 N N . ASN A 1 175 ? 23.622 -13.413 12.597 1.00 48.91 175 ASN A N 1
ATOM 1395 C CA . ASN A 1 175 ? 24.021 -13.561 11.183 1.00 48.91 175 ASN A CA 1
ATOM 1396 C C . ASN A 1 175 ? 23.216 -14.600 10.353 1.00 48.91 175 ASN A C 1
ATOM 1398 O O . ASN A 1 175 ? 23.769 -15.612 9.910 1.00 48.91 175 ASN A O 1
ATOM 1402 N N . ARG A 1 176 ? 21.910 -14.363 10.142 1.00 46.22 176 ARG A N 1
ATOM 1403 C CA . ARG A 1 176 ? 21.042 -15.190 9.277 1.00 46.22 176 ARG A CA 1
ATOM 1404 C C . ARG A 1 176 ? 20.263 -14.353 8.260 1.00 46.22 176 ARG A C 1
ATOM 1406 O O . ARG A 1 176 ? 20.043 -13.169 8.475 1.00 46.22 176 ARG A O 1
ATOM 1413 N N . ASN A 1 177 ? 19.909 -15.006 7.152 1.00 48.47 177 ASN A N 1
ATOM 1414 C CA . ASN A 1 177 ? 19.161 -14.458 6.019 1.00 48.47 177 ASN A CA 1
ATOM 1415 C C . ASN A 1 177 ? 17.643 -14.555 6.275 1.00 48.47 177 ASN A C 1
ATOM 1417 O O . ASN A 1 177 ? 17.189 -15.588 6.765 1.00 48.47 177 ASN A O 1
ATOM 1421 N N . ASN A 1 178 ? 16.891 -13.502 5.939 1.00 43.81 178 ASN A N 1
ATOM 1422 C CA . ASN A 1 178 ? 15.526 -13.260 6.421 1.00 43.81 178 ASN A CA 1
ATOM 1423 C C . ASN A 1 178 ? 14.412 -13.435 5.375 1.00 43.81 178 ASN A C 1
ATOM 1425 O O . ASN A 1 178 ? 13.248 -13.399 5.754 1.00 43.81 178 ASN A O 1
ATOM 1429 N N . TYR A 1 179 ? 14.737 -13.661 4.099 1.00 50.81 179 TYR A N 1
ATOM 1430 C CA . TYR A 1 179 ? 13.743 -13.890 3.045 1.00 50.81 179 TYR A CA 1
ATOM 1431 C C . TYR A 1 179 ? 14.274 -14.927 2.039 1.00 50.81 179 TYR A C 1
ATOM 1433 O O . TYR A 1 179 ? 15.416 -14.822 1.587 1.00 50.81 179 TYR A O 1
ATOM 1441 N N . ASP A 1 180 ? 13.474 -15.943 1.702 1.00 41.22 180 ASP A N 1
ATOM 1442 C CA . ASP A 1 180 ? 13.821 -16.978 0.713 1.00 41.22 180 ASP A CA 1
ATOM 1443 C C . ASP A 1 180 ? 13.199 -16.666 -0.649 1.00 41.22 180 ASP A C 1
ATOM 1445 O O . ASP A 1 180 ? 12.219 -17.296 -1.038 1.00 41.22 180 ASP A O 1
ATOM 1449 N N . ILE A 1 181 ? 13.726 -15.668 -1.371 1.00 41.84 181 ILE A N 1
ATOM 1450 C CA . ILE A 1 181 ? 13.339 -15.475 -2.773 1.00 41.84 181 ILE A CA 1
ATOM 1451 C C . ILE A 1 181 ? 14.435 -14.794 -3.617 1.00 41.84 181 ILE A C 1
ATOM 1453 O O . ILE A 1 181 ? 15.139 -13.893 -3.166 1.00 41.84 181 ILE A O 1
ATOM 1457 N N . HIS A 1 182 ? 14.618 -15.255 -4.859 1.00 40.56 182 HIS A N 1
ATOM 1458 C CA . HIS A 1 182 ? 15.484 -14.653 -5.886 1.00 40.56 182 HIS A CA 1
ATOM 1459 C C . HIS A 1 182 ? 14.689 -14.526 -7.191 1.00 40.56 182 HIS A C 1
ATOM 1461 O O . HIS A 1 182 ? 14.320 -15.543 -7.778 1.00 40.56 182 HIS A O 1
ATOM 1467 N N . PHE A 1 183 ? 14.488 -13.303 -7.695 1.00 58.59 183 PHE A N 1
ATOM 1468 C CA . PHE A 1 183 ? 13.797 -13.065 -8.973 1.00 58.59 183 PHE A CA 1
ATOM 1469 C C . PHE A 1 183 ? 14.541 -12.070 -9.882 1.00 58.59 183 PHE A C 1
ATOM 1471 O O . PHE A 1 183 ? 14.058 -10.970 -10.134 1.00 58.59 183 PHE A O 1
ATOM 1478 N N . PRO A 1 184 ? 15.692 -12.445 -10.470 1.00 61.19 184 PRO A N 1
ATOM 1479 C CA . PRO A 1 184 ? 16.451 -11.553 -11.359 1.00 61.19 184 PRO A CA 1
ATOM 1480 C C . PRO A 1 184 ? 15.707 -11.159 -12.654 1.00 61.19 184 PRO A C 1
ATOM 1482 O O . PRO A 1 184 ? 16.127 -10.246 -13.359 1.00 61.19 184 PRO A O 1
ATOM 1485 N N . VAL A 1 185 ? 14.595 -11.827 -12.976 1.00 80.62 185 VAL A N 1
ATOM 1486 C CA . VAL A 1 185 ? 13.932 -11.748 -14.286 1.00 80.62 185 VAL A CA 1
ATOM 1487 C C . VAL A 1 185 ? 12.938 -10.579 -14.393 1.00 80.62 185 VAL A C 1
ATOM 1489 O O . VAL A 1 185 ? 12.714 -10.052 -15.484 1.00 80.62 185 VAL A O 1
ATOM 1492 N N . ILE A 1 186 ? 12.358 -10.121 -13.273 1.00 87.62 186 ILE A N 1
ATOM 1493 C CA . ILE A 1 186 ? 11.354 -9.041 -13.288 1.00 87.62 186 ILE A CA 1
ATOM 1494 C C . ILE A 1 186 ? 11.951 -7.697 -13.714 1.00 87.62 186 ILE A C 1
ATOM 1496 O O . ILE A 1 186 ? 11.372 -7.006 -14.557 1.00 87.62 186 ILE A O 1
ATOM 1500 N N . MET A 1 187 ? 13.139 -7.360 -13.203 1.00 87.50 187 MET A N 1
ATOM 1501 C CA . MET A 1 187 ? 13.840 -6.126 -13.563 1.00 87.50 187 MET A CA 1
ATOM 1502 C C . MET A 1 187 ? 14.174 -6.080 -15.054 1.00 87.50 187 MET A C 1
ATOM 1504 O O . MET A 1 187 ? 13.982 -5.046 -15.694 1.00 87.50 187 MET A O 1
ATOM 1508 N N . GLU A 1 188 ? 14.651 -7.188 -15.624 1.00 90.56 188 GLU A N 1
ATOM 1509 C CA . GLU A 1 188 ? 14.978 -7.267 -17.050 1.00 90.56 188 GLU A CA 1
A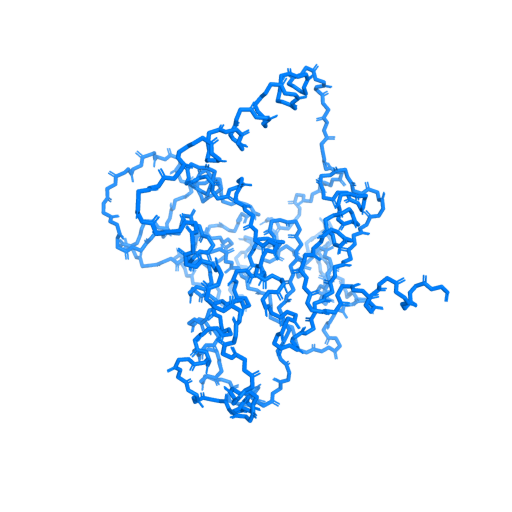TOM 1510 C C . GLU A 1 188 ? 13.726 -7.091 -17.921 1.00 90.56 188 GLU A C 1
ATOM 1512 O O . GLU A 1 188 ? 13.720 -6.292 -18.864 1.00 90.56 188 GLU A O 1
ATOM 1517 N N . PHE A 1 189 ? 12.635 -7.775 -17.567 1.00 92.94 189 PHE A N 1
ATOM 1518 C CA . PHE A 1 189 ? 11.366 -7.685 -18.283 1.00 92.94 189 PHE A CA 1
ATOM 1519 C C . PHE A 1 189 ? 10.810 -6.253 -18.291 1.00 92.94 189 PHE A C 1
ATOM 1521 O O . PHE A 1 189 ? 10.544 -5.695 -19.365 1.00 92.94 189 PHE A O 1
ATOM 1528 N N . LEU A 1 190 ? 10.684 -5.640 -17.108 1.00 93.62 190 LEU A N 1
ATOM 1529 C CA . LEU A 1 190 ? 10.124 -4.298 -16.923 1.00 93.62 190 LEU A CA 1
ATOM 1530 C C . LEU A 1 190 ? 11.010 -3.201 -17.529 1.00 93.62 190 LEU A C 1
ATOM 1532 O O . LEU A 1 190 ? 10.506 -2.180 -18.000 1.00 93.62 190 LEU A O 1
ATOM 1536 N N . ASN A 1 191 ? 12.324 -3.400 -17.607 1.00 93.81 191 ASN A N 1
ATOM 1537 C CA . ASN A 1 191 ? 13.212 -2.430 -18.250 1.00 93.81 191 ASN A CA 1
ATOM 1538 C C . ASN A 1 191 ? 13.338 -2.597 -19.764 1.00 93.81 191 ASN A C 1
ATOM 1540 O O . ASN A 1 191 ? 13.902 -1.722 -20.429 1.00 93.81 191 ASN A O 1
ATOM 1544 N N . SER A 1 192 ? 12.769 -3.655 -20.346 1.00 94.94 192 SER A N 1
ATOM 1545 C CA . SER A 1 192 ? 12.816 -3.829 -21.794 1.00 94.94 192 SER A CA 1
ATOM 1546 C C . SER A 1 192 ? 12.082 -2.679 -22.51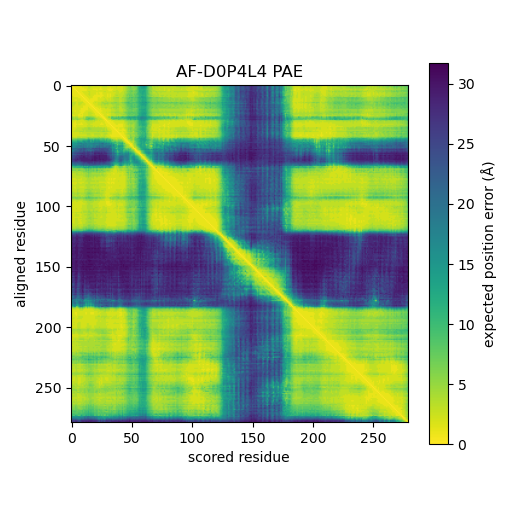9 1.00 94.94 192 SER A C 1
ATOM 1548 O O . SER A 1 192 ? 10.960 -2.309 -22.151 1.00 94.94 192 SER A O 1
ATOM 1550 N N . PRO A 1 193 ? 12.648 -2.116 -23.609 1.00 95.62 193 PRO A N 1
ATOM 1551 C CA . PRO A 1 193 ? 12.013 -1.012 -24.336 1.00 95.62 193 PRO A CA 1
ATOM 1552 C C . PRO A 1 193 ? 10.613 -1.347 -24.862 1.00 95.62 193 PRO A C 1
ATOM 1554 O O . PRO A 1 193 ? 9.753 -0.473 -24.963 1.00 95.62 193 PRO A O 1
ATOM 1557 N N . LYS A 1 194 ? 10.380 -2.624 -25.198 1.00 95.06 194 LYS A N 1
ATOM 1558 C CA . LYS A 1 194 ? 9.081 -3.118 -25.664 1.00 95.06 194 LYS A CA 1
ATOM 1559 C C . LYS A 1 194 ? 8.033 -3.035 -24.556 1.00 95.06 194 LYS A C 1
ATOM 1561 O O . LYS A 1 194 ? 6.958 -2.500 -24.810 1.00 95.06 194 LYS A O 1
ATOM 1566 N N . VAL A 1 195 ? 8.357 -3.517 -23.355 1.00 95.25 195 VAL A N 1
ATOM 1567 C CA . VAL A 1 195 ? 7.437 -3.508 -22.208 1.00 95.25 195 VAL A CA 1
ATOM 1568 C C . VAL A 1 195 ? 7.176 -2.082 -21.742 1.00 95.25 195 VAL A C 1
ATOM 1570 O O . VAL A 1 195 ? 6.016 -1.694 -21.651 1.00 95.25 195 VAL A O 1
ATOM 1573 N N . ARG A 1 196 ? 8.214 -1.250 -21.577 1.00 96.00 196 ARG A N 1
ATOM 1574 C CA . ARG A 1 196 ? 8.041 0.167 -21.199 1.00 96.00 196 ARG A CA 1
ATOM 1575 C C . ARG A 1 196 ? 7.138 0.922 -22.172 1.00 96.00 196 ARG A C 1
ATOM 1577 O O . ARG A 1 196 ? 6.256 1.665 -21.754 1.00 96.00 196 ARG A O 1
ATOM 1584 N N . LYS A 1 197 ? 7.320 0.703 -23.480 1.00 96.12 197 LYS A N 1
ATOM 1585 C CA . LYS A 1 197 ? 6.451 1.293 -24.507 1.00 96.12 197 LYS A CA 1
ATOM 1586 C C . LYS A 1 197 ? 5.020 0.759 -24.415 1.00 96.12 197 LYS A C 1
ATOM 1588 O O . LYS A 1 197 ? 4.085 1.539 -24.552 1.00 96.12 197 LYS A O 1
ATOM 1593 N N . PHE A 1 198 ? 4.848 -0.548 -24.219 1.00 95.50 198 PHE A N 1
ATOM 1594 C CA . PHE A 1 198 ? 3.534 -1.187 -24.124 1.00 95.50 198 PHE A CA 1
ATOM 1595 C C . PHE A 1 198 ? 2.733 -0.690 -22.913 1.00 95.50 198 PHE A C 1
ATOM 1597 O O . PHE A 1 198 ? 1.557 -0.372 -23.053 1.00 95.50 198 PHE A O 1
ATOM 1604 N N . LEU A 1 199 ? 3.387 -0.551 -21.759 1.00 94.88 199 LEU A N 1
ATOM 1605 C CA . LEU A 1 199 ? 2.804 -0.024 -20.522 1.00 94.88 199 LEU A CA 1
ATOM 1606 C C . LEU A 1 199 ? 2.645 1.506 -20.525 1.00 94.88 199 LEU A C 1
ATOM 1608 O O . LEU A 1 199 ? 2.189 2.073 -19.539 1.00 94.88 199 LEU A O 1
ATOM 1612 N N . ASN A 1 200 ? 3.015 2.179 -21.621 1.00 96.12 200 ASN A N 1
ATOM 1613 C CA . ASN A 1 200 ? 2.994 3.635 -21.745 1.00 96.12 200 ASN A CA 1
ATOM 1614 C C . ASN A 1 200 ? 3.783 4.353 -20.629 1.00 96.12 200 ASN A C 1
ATOM 1616 O O . ASN A 1 200 ? 3.368 5.400 -20.135 1.00 96.12 200 ASN A O 1
ATOM 1620 N N . VAL A 1 201 ? 4.929 3.784 -20.241 1.00 92.69 201 VAL A N 1
ATOM 1621 C CA . VAL A 1 201 ? 5.834 4.377 -19.250 1.00 92.69 201 VAL A CA 1
ATOM 1622 C C . VAL A 1 201 ? 6.410 5.672 -19.819 1.00 92.69 201 VAL A C 1
ATOM 1624 O O . VAL A 1 201 ? 6.967 5.686 -20.924 1.00 92.69 201 VAL A O 1
ATOM 1627 N N . ASP A 1 202 ? 6.289 6.764 -19.062 1.00 88.88 202 ASP A N 1
ATOM 1628 C CA . ASP A 1 202 ? 6.854 8.058 -19.442 1.00 88.88 202 ASP A CA 1
ATOM 1629 C C . ASP A 1 202 ? 8.374 7.936 -19.640 1.00 88.88 202 ASP A C 1
ATOM 1631 O O . ASP A 1 202 ? 9.075 7.222 -18.920 1.00 88.88 202 ASP A O 1
ATOM 1635 N N . LYS A 1 203 ? 8.913 8.651 -20.629 1.00 86.69 203 LYS A N 1
ATOM 1636 C CA . LYS A 1 203 ? 10.354 8.642 -20.921 1.00 86.69 203 LYS A CA 1
ATOM 1637 C C . LYS A 1 203 ? 11.190 9.229 -19.783 1.00 86.69 203 LYS A C 1
ATOM 1639 O O . LYS A 1 203 ? 12.390 8.981 -19.749 1.00 86.69 203 LYS A O 1
ATOM 1644 N N . ARG A 1 204 ? 10.569 10.030 -18.915 1.00 83.62 204 ARG A N 1
ATOM 1645 C CA . ARG A 1 204 ? 11.182 10.614 -17.720 1.00 83.62 204 ARG A CA 1
ATOM 1646 C C . ARG A 1 204 ? 11.324 9.611 -16.582 1.00 83.62 204 ARG A C 1
ATOM 1648 O O . ARG A 1 204 ? 12.226 9.786 -15.776 1.00 83.62 204 ARG A O 1
ATOM 1655 N N . ALA A 1 205 ? 10.472 8.585 -16.524 1.00 83.69 205 ALA A N 1
ATOM 1656 C CA . ALA A 1 205 ? 10.526 7.600 -15.453 1.00 83.69 205 ALA A CA 1
ATOM 1657 C C . ALA A 1 205 ? 11.879 6.863 -15.483 1.00 83.69 205 ALA A C 1
ATOM 1659 O O . ALA A 1 205 ? 12.326 6.471 -16.573 1.00 83.69 205 ALA A O 1
ATOM 1660 N N . PRO A 1 206 ? 12.515 6.625 -14.324 1.00 84.12 206 PRO A N 1
ATOM 1661 C CA . PRO A 1 206 ? 13.792 5.925 -14.253 1.00 84.12 206 PRO A CA 1
ATOM 1662 C C . PRO A 1 206 ? 13.668 4.466 -14.717 1.00 84.12 206 PRO A C 1
ATOM 1664 O O . PRO A 1 206 ? 12.592 3.979 -15.093 1.00 84.12 206 PRO A O 1
ATOM 1667 N N . ALA A 1 207 ? 14.796 3.753 -14.738 1.00 88.06 207 ALA A N 1
ATOM 1668 C CA . ALA A 1 207 ? 14.761 2.298 -14.830 1.00 88.06 207 ALA A CA 1
ATOM 1669 C C . ALA A 1 207 ? 13.967 1.747 -13.638 1.00 88.06 207 ALA A C 1
ATOM 1671 O O . ALA A 1 207 ? 14.139 2.206 -12.513 1.00 88.06 207 ALA A O 1
ATOM 1672 N N . TRP A 1 208 ? 13.097 0.777 -13.899 1.00 90.62 208 TRP A N 1
ATOM 1673 C CA . TRP A 1 208 ? 12.356 0.107 -12.848 1.00 90.62 208 TRP A CA 1
ATOM 1674 C C . TRP A 1 208 ? 13.332 -0.668 -11.966 1.00 90.62 208 TRP A C 1
ATOM 1676 O O . TRP A 1 208 ? 14.130 -1.465 -12.471 1.00 90.62 208 TRP A O 1
ATOM 1686 N N . VAL A 1 209 ? 13.238 -0.436 -10.667 1.00 86.25 209 VAL A N 1
ATOM 1687 C CA . VAL A 1 209 ? 13.910 -1.195 -9.615 1.00 86.25 209 VAL A CA 1
ATOM 1688 C C . VAL A 1 209 ? 12.843 -1.687 -8.644 1.00 86.25 209 VAL A C 1
ATOM 1690 O O . VAL A 1 209 ? 11.782 -1.074 -8.530 1.00 86.25 209 VAL A O 1
ATOM 1693 N N . GLU A 1 210 ? 13.108 -2.813 -7.991 1.00 82.81 210 GLU A N 1
ATOM 1694 C CA . GLU A 1 210 ? 12.162 -3.431 -7.058 1.00 82.81 210 GLU A CA 1
ATOM 1695 C C . GLU A 1 210 ? 11.954 -2.574 -5.808 1.00 82.81 210 GLU A C 1
ATOM 1697 O O . GLU A 1 210 ? 10.818 -2.313 -5.420 1.00 82.81 210 GLU A O 1
ATOM 1702 N N . GLU A 1 211 ? 13.050 -2.071 -5.246 1.00 81.44 211 GLU A N 1
ATOM 1703 C CA . GLU A 1 211 ? 13.063 -1.202 -4.079 1.00 81.44 211 GLU A CA 1
ATOM 1704 C C . GLU A 1 211 ? 13.896 0.050 -4.372 1.00 81.44 211 GLU A C 1
ATOM 1706 O O . GLU A 1 211 ? 14.944 -0.013 -5.024 1.00 81.44 211 GLU A O 1
ATOM 1711 N N . ASN A 1 212 ? 13.424 1.204 -3.897 1.00 82.94 212 ASN A N 1
ATOM 1712 C CA . ASN A 1 212 ? 14.184 2.446 -3.946 1.00 82.94 212 ASN A CA 1
ATOM 1713 C C . ASN A 1 212 ? 14.876 2.681 -2.594 1.00 82.94 212 ASN A C 1
ATOM 1715 O O . ASN A 1 212 ? 14.255 3.114 -1.624 1.00 82.94 212 ASN A O 1
ATOM 1719 N N . GLU A 1 213 ? 16.186 2.433 -2.554 1.00 78.19 213 GLU A N 1
ATOM 1720 C CA . GLU A 1 213 ? 17.025 2.570 -1.355 1.00 78.19 213 GLU A CA 1
ATOM 1721 C C . GLU A 1 213 ? 17.009 3.967 -0.728 1.00 78.19 213 GLU A C 1
ATOM 1723 O O . GLU A 1 213 ? 17.173 4.108 0.489 1.00 78.19 213 GLU A O 1
ATOM 1728 N N . VAL A 1 214 ? 16.826 5.014 -1.536 1.00 80.25 214 VAL A N 1
ATOM 1729 C CA . VAL A 1 214 ? 16.806 6.386 -1.027 1.00 80.25 214 VAL A CA 1
ATOM 1730 C C . VAL A 1 214 ? 15.511 6.646 -0.268 1.00 80.25 214 VAL A C 1
ATOM 1732 O O . VAL A 1 214 ? 15.559 7.135 0.861 1.00 80.25 214 VAL A O 1
ATOM 1735 N N . ILE A 1 215 ? 14.377 6.225 -0.833 1.00 82.12 215 ILE A N 1
ATOM 1736 C CA . ILE A 1 215 ? 13.075 6.270 -0.156 1.00 82.12 215 ILE A CA 1
ATOM 1737 C C . ILE A 1 215 ? 13.112 5.423 1.120 1.00 82.12 215 ILE A C 1
ATOM 1739 O O . ILE A 1 215 ? 12.816 5.934 2.199 1.00 82.12 215 ILE A O 1
ATOM 1743 N N . ARG A 1 216 ? 13.595 4.176 1.042 1.00 79.81 216 ARG A N 1
ATOM 1744 C CA . ARG A 1 216 ? 13.745 3.288 2.208 1.00 79.81 216 ARG A CA 1
ATOM 1745 C C . ARG A 1 216 ? 14.546 3.945 3.336 1.00 79.81 216 ARG A C 1
ATOM 1747 O O . ARG A 1 216 ? 14.146 3.919 4.498 1.00 79.81 216 ARG A O 1
ATOM 1754 N N . THR A 1 217 ? 15.677 4.565 3.000 1.00 76.19 217 THR A N 1
ATOM 1755 C CA . THR A 1 217 ? 16.545 5.234 3.982 1.00 76.19 217 THR A CA 1
ATOM 1756 C C . THR A 1 217 ? 15.856 6.432 4.634 1.00 76.19 217 THR A C 1
ATOM 1758 O O . THR A 1 217 ? 16.071 6.677 5.819 1.00 76.19 217 THR A O 1
ATOM 1761 N N . ARG A 1 218 ? 15.022 7.170 3.894 1.00 82.38 218 ARG A N 1
ATOM 1762 C CA . ARG A 1 218 ? 14.277 8.319 4.428 1.00 82.38 218 ARG A CA 1
ATOM 1763 C C . ARG A 1 218 ? 13.203 7.898 5.419 1.00 82.38 218 ARG A C 1
ATOM 1765 O O . ARG A 1 218 ? 13.173 8.467 6.501 1.00 82.38 218 ARG A O 1
ATOM 1772 N N . PHE A 1 219 ? 12.420 6.870 5.099 1.00 82.19 219 PHE A N 1
ATOM 1773 C CA . PHE A 1 219 ? 11.402 6.331 6.009 1.00 82.19 219 PHE A CA 1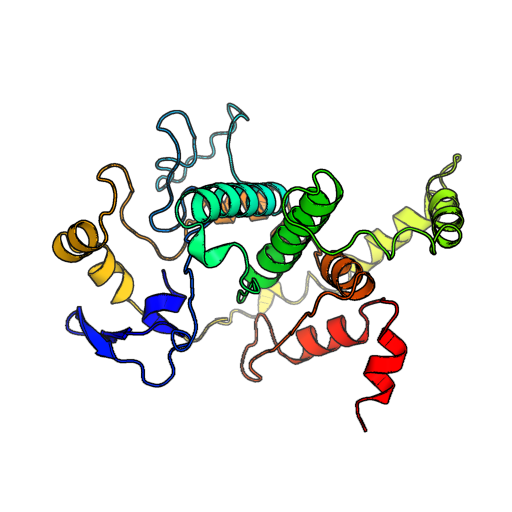
ATOM 1774 C C . PHE A 1 219 ? 12.031 5.830 7.317 1.00 82.19 219 PHE A C 1
ATOM 1776 O O . PHE A 1 219 ? 11.555 6.124 8.411 1.00 82.19 219 PHE A O 1
ATOM 1783 N N . ILE A 1 220 ? 13.185 5.158 7.230 1.00 71.19 220 ILE A N 1
ATOM 1784 C CA . ILE A 1 220 ? 13.948 4.761 8.423 1.00 71.19 220 ILE A CA 1
ATOM 1785 C C . ILE A 1 220 ? 14.444 5.987 9.204 1.00 71.19 220 ILE A C 1
ATOM 1787 O O . ILE A 1 220 ? 14.372 5.998 10.431 1.00 71.19 220 ILE A O 1
ATOM 1791 N N . ALA A 1 221 ? 14.965 7.006 8.517 1.00 70.19 221 ALA A N 1
ATOM 1792 C CA . ALA A 1 221 ? 15.505 8.207 9.152 1.00 70.19 221 ALA A CA 1
ATOM 1793 C C . ALA A 1 221 ? 14.429 9.089 9.807 1.00 70.19 221 ALA A C 1
ATOM 1795 O O . ALA A 1 221 ? 14.733 9.749 10.800 1.00 70.19 221 ALA A O 1
ATOM 1796 N N . ASP A 1 222 ? 13.199 9.085 9.284 1.00 79.25 222 ASP A N 1
ATOM 1797 C CA . ASP A 1 222 ? 12.041 9.750 9.899 1.00 79.25 222 ASP A CA 1
ATOM 1798 C C . ASP A 1 222 ? 11.557 9.019 11.165 1.00 79.25 222 ASP A C 1
ATOM 1800 O O . ASP A 1 222 ? 10.881 9.595 12.011 1.00 79.25 222 ASP A O 1
ATOM 1804 N N . GLY A 1 223 ? 11.962 7.756 11.334 1.00 71.00 223 GLY A N 1
ATOM 1805 C CA . GLY A 1 223 ? 11.520 6.890 12.425 1.00 71.00 223 GLY A CA 1
ATOM 1806 C C . GLY A 1 223 ? 10.239 6.124 12.104 1.00 71.00 223 GLY A C 1
ATOM 1807 O O . GLY A 1 223 ? 9.782 5.350 12.943 1.00 71.00 223 GLY A O 1
ATOM 1808 N N . ASP A 1 224 ? 9.708 6.276 10.889 1.00 78.81 224 ASP A N 1
ATOM 1809 C CA . ASP A 1 224 ? 8.463 5.656 10.449 1.00 78.81 224 ASP A CA 1
ATOM 1810 C C . ASP A 1 224 ? 8.490 4.123 10.556 1.00 78.81 224 ASP A C 1
ATOM 1812 O O . ASP A 1 224 ? 7.529 3.502 11.005 1.00 78.81 224 ASP A O 1
ATOM 1816 N N . TRP A 1 225 ? 9.650 3.520 10.282 1.00 69.06 225 TRP A N 1
ATOM 1817 C CA . TRP A 1 225 ? 9.851 2.076 10.429 1.00 69.06 225 TRP A CA 1
ATOM 1818 C C . TRP A 1 225 ? 9.489 1.547 11.826 1.00 69.06 225 TRP A C 1
ATOM 1820 O O . TRP A 1 225 ? 9.090 0.394 11.972 1.00 69.06 225 TRP A O 1
ATOM 1830 N N . ALA A 1 226 ? 9.654 2.371 12.863 1.00 69.31 226 ALA A N 1
ATOM 1831 C CA . ALA A 1 226 ? 9.341 2.019 14.246 1.00 69.31 226 ALA A CA 1
ATOM 1832 C C . ALA A 1 226 ? 7.976 2.556 14.717 1.00 69.31 226 ALA A C 1
ATOM 1834 O O . ALA A 1 226 ? 7.597 2.313 15.867 1.00 69.31 226 ALA A O 1
ATOM 1835 N N . SER A 1 227 ? 7.254 3.291 13.868 1.00 74.38 227 SER A N 1
ATOM 1836 C CA . SER A 1 227 ? 5.915 3.795 14.164 1.00 74.38 227 SER A CA 1
ATOM 1837 C C . SER A 1 227 ? 4.895 2.663 14.182 1.00 74.38 227 SER A C 1
ATOM 1839 O O . SER A 1 227 ? 5.020 1.670 13.469 1.00 74.38 227 SER A O 1
ATOM 1841 N N . SER A 1 228 ? 3.857 2.828 15.002 1.00 77.81 228 SER A N 1
ATOM 1842 C CA . SER A 1 228 ? 2.743 1.886 15.067 1.00 77.81 228 SER A CA 1
ATOM 1843 C C . SER A 1 228 ? 1.505 2.473 14.407 1.00 77.81 228 SER A C 1
ATOM 1845 O O . SER A 1 228 ? 1.099 3.595 14.715 1.00 77.81 228 SER A O 1
ATOM 1847 N N . TYR A 1 229 ? 0.890 1.680 13.534 1.00 86.38 229 TYR A N 1
ATOM 1848 C CA . TYR A 1 229 ? -0.328 2.027 12.798 1.00 86.38 229 TYR A CA 1
ATOM 1849 C C . TYR A 1 229 ? -1.519 1.129 13.166 1.00 86.38 229 TYR A C 1
ATOM 1851 O O . TYR A 1 229 ? -2.591 1.215 12.568 1.00 86.38 229 TYR A O 1
ATOM 1859 N N . ASP A 1 230 ? -1.358 0.284 14.182 1.00 85.75 230 ASP A N 1
ATOM 1860 C CA . ASP A 1 230 ? -2.392 -0.599 14.726 1.00 85.75 230 ASP A CA 1
ATOM 1861 C C . ASP A 1 230 ? -3.611 0.176 15.254 1.00 85.75 230 ASP A C 1
ATOM 1863 O O . ASP A 1 230 ? -4.752 -0.206 14.985 1.00 85.75 230 ASP A O 1
ATOM 1867 N N . ALA A 1 231 ? -3.394 1.318 15.912 1.00 90.50 231 ALA A N 1
ATOM 1868 C CA . ALA A 1 231 ? -4.469 2.185 16.393 1.00 90.50 231 ALA A CA 1
ATOM 1869 C C . ALA A 1 231 ? -5.405 2.654 15.263 1.00 90.50 231 ALA A C 1
ATOM 1871 O O . ALA A 1 231 ? -6.610 2.795 15.472 1.00 90.50 231 ALA A O 1
ATOM 1872 N N . TYR A 1 232 ? -4.892 2.825 14.039 1.00 90.06 232 TYR A N 1
ATOM 1873 C CA . TYR A 1 232 ? -5.734 3.164 12.892 1.00 90.06 232 TYR A CA 1
ATOM 1874 C C . TYR A 1 232 ? -6.665 2.011 12.522 1.00 90.06 232 TYR A C 1
ATOM 1876 O O . TYR A 1 232 ? -7.829 2.249 12.212 1.00 90.06 232 TYR A O 1
ATOM 1884 N N . ALA A 1 233 ? -6.203 0.759 12.614 1.00 90.44 233 ALA A N 1
ATOM 1885 C CA . ALA A 1 233 ? -7.071 -0.398 12.419 1.00 90.44 233 ALA A CA 1
ATOM 1886 C C . ALA A 1 233 ? -8.200 -0.431 13.463 1.00 90.44 233 ALA A C 1
ATOM 1888 O O . ALA A 1 233 ? -9.348 -0.691 13.103 1.00 90.44 233 ALA A O 1
ATOM 1889 N N . ALA A 1 234 ? -7.907 -0.101 14.727 1.00 91.19 234 ALA A N 1
ATOM 1890 C CA . ALA A 1 234 ? -8.924 0.012 15.772 1.00 91.19 234 ALA A CA 1
ATOM 1891 C C . ALA A 1 234 ? -9.958 1.112 15.474 1.00 91.19 234 ALA A C 1
ATOM 1893 O O . ALA A 1 234 ? -11.160 0.861 15.574 1.00 91.19 234 ALA A O 1
ATOM 1894 N N . GLU A 1 235 ? -9.521 2.311 15.075 1.00 88.44 235 GLU A N 1
ATOM 1895 C CA . GLU A 1 235 ? -10.425 3.408 14.695 1.00 88.44 235 GLU A CA 1
ATOM 1896 C C . GLU A 1 235 ? -11.331 3.020 13.516 1.00 88.44 235 GLU A C 1
ATOM 1898 O O . GLU A 1 235 ? -12.545 3.212 13.584 1.00 88.44 235 GLU A O 1
ATOM 1903 N N . LEU A 1 236 ? -10.770 2.390 12.479 1.00 85.81 236 LEU A N 1
ATOM 1904 C CA . LEU A 1 236 ? -11.532 1.922 11.317 1.00 85.81 236 LEU A CA 1
ATOM 1905 C C . LEU A 1 236 ? -12.566 0.850 11.707 1.00 85.81 236 LEU A C 1
ATOM 1907 O O . LEU A 1 236 ? -13.722 0.922 11.284 1.00 85.81 236 LEU A O 1
ATOM 1911 N N . LEU A 1 237 ? -12.183 -0.120 12.544 1.00 91.19 237 LEU A N 1
ATOM 1912 C CA . LEU A 1 237 ? -13.091 -1.154 13.052 1.00 91.19 237 LEU A CA 1
ATOM 1913 C C . LEU A 1 237 ? -14.231 -0.563 13.897 1.00 91.19 237 LEU A C 1
ATOM 1915 O O . LEU A 1 237 ? -15.376 -1.006 13.790 1.00 91.19 237 LEU A O 1
ATOM 1919 N N . ASN A 1 238 ? -13.941 0.451 14.719 1.00 90.19 238 ASN A N 1
ATOM 1920 C CA . ASN A 1 238 ? -14.929 1.119 15.576 1.00 90.19 238 ASN A CA 1
ATOM 1921 C C . ASN A 1 238 ? -16.012 1.873 14.791 1.00 90.19 238 ASN A C 1
ATOM 1923 O O . ASN A 1 238 ? -17.117 2.050 15.314 1.00 90.19 238 ASN A O 1
ATOM 1927 N N . ASP A 1 239 ? -15.701 2.245 13.549 1.00 85.88 239 ASP A N 1
ATOM 1928 C CA . ASP A 1 239 ? -16.597 2.882 12.581 1.00 85.88 239 ASP A CA 1
ATOM 1929 C C . ASP A 1 239 ? -17.221 1.881 11.587 1.00 85.88 239 ASP A C 1
ATOM 1931 O O . ASP A 1 239 ? -17.854 2.265 10.601 1.00 85.88 239 ASP A O 1
ATOM 1935 N N . GLY A 1 240 ? -17.074 0.578 11.849 1.00 85.31 240 GLY A N 1
ATOM 1936 C CA . GLY A 1 240 ? -17.722 -0.489 11.089 1.00 85.31 240 GLY A CA 1
ATOM 1937 C C . GLY A 1 240 ? -17.032 -0.853 9.773 1.00 85.31 240 GLY A C 1
ATOM 1938 O O . GLY A 1 240 ? -17.612 -1.591 8.971 1.00 85.31 240 GLY A O 1
ATOM 1939 N N . LEU A 1 241 ? -15.805 -0.376 9.531 1.00 85.50 241 LEU A N 1
ATOM 1940 C CA . LEU A 1 241 ? -15.014 -0.840 8.395 1.00 85.50 241 LEU A CA 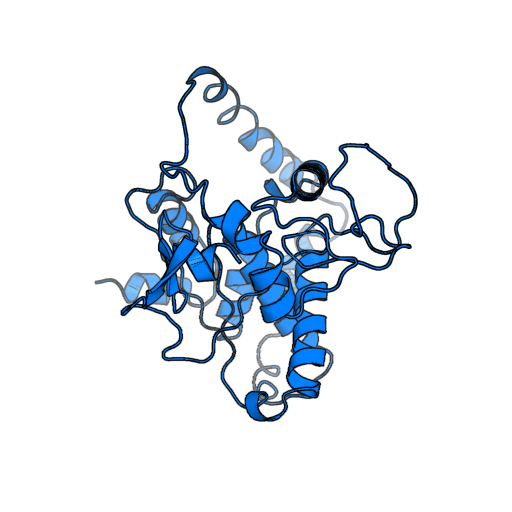1
ATOM 1941 C C . LEU A 1 241 ? -14.464 -2.244 8.667 1.00 85.50 241 LEU A C 1
ATOM 1943 O O . LEU A 1 241 ? -14.140 -2.616 9.792 1.00 85.50 241 LEU A O 1
ATOM 1947 N N . ARG A 1 242 ? -14.354 -3.040 7.602 1.00 88.56 242 ARG A N 1
ATOM 1948 C CA . ARG A 1 242 ? -13.850 -4.416 7.670 1.00 88.56 242 ARG A CA 1
ATOM 1949 C C . ARG A 1 242 ? -12.333 -4.426 7.518 1.00 88.56 242 ARG A C 1
ATOM 1951 O O . ARG A 1 242 ? -11.821 -3.895 6.536 1.00 88.56 242 ARG A O 1
ATOM 1958 N N . VAL A 1 243 ? -11.646 -5.101 8.436 1.00 91.69 243 VAL A N 1
ATOM 1959 C CA . VAL A 1 243 ? -10.198 -5.345 8.384 1.00 91.69 243 VAL A CA 1
ATOM 1960 C C . VAL A 1 243 ? -9.953 -6.854 8.374 1.00 91.69 243 VAL A C 1
ATOM 1962 O O . VAL A 1 243 ? -10.571 -7.587 9.145 1.00 91.69 243 VAL A O 1
ATOM 1965 N N . LEU A 1 244 ? -9.065 -7.319 7.494 1.00 92.06 244 LEU A N 1
ATOM 1966 C CA . LEU A 1 244 ? -8.600 -8.705 7.441 1.00 92.06 244 LEU A CA 1
ATOM 1967 C C . LEU A 1 244 ? -7.077 -8.719 7.557 1.00 92.06 244 LEU A C 1
ATOM 1969 O O . LEU A 1 244 ? -6.398 -8.124 6.725 1.00 92.06 244 LEU A O 1
ATOM 1973 N N . ILE A 1 245 ? -6.563 -9.447 8.546 1.00 93.25 245 ILE A N 1
ATOM 1974 C CA . ILE A 1 245 ? -5.136 -9.727 8.707 1.00 93.25 245 ILE A CA 1
ATOM 1975 C C . ILE A 1 245 ? -4.927 -11.215 8.439 1.00 93.25 245 ILE A C 1
ATOM 1977 O O . ILE A 1 245 ? -5.499 -12.058 9.128 1.00 93.25 245 ILE A O 1
ATOM 1981 N N . TYR A 1 246 ? -4.123 -11.541 7.432 1.00 92.94 246 TYR A N 1
ATOM 1982 C CA . TYR A 1 246 ? -3.706 -12.909 7.142 1.00 92.94 246 TYR A CA 1
ATOM 1983 C C . TYR A 1 246 ? -2.181 -12.952 7.053 1.00 92.94 246 TYR A C 1
ATOM 1985 O O . TYR A 1 246 ? -1.560 -12.019 6.553 1.00 92.94 246 TYR A O 1
ATOM 1993 N N . ALA A 1 247 ? -1.577 -14.023 7.561 1.00 89.44 247 ALA A N 1
ATOM 1994 C CA . ALA A 1 247 ? -0.129 -14.184 7.597 1.00 89.44 247 ALA A CA 1
ATOM 1995 C C . ALA A 1 247 ? 0.246 -15.622 7.233 1.00 89.44 247 ALA A C 1
ATOM 1997 O O . ALA A 1 247 ? -0.381 -16.569 7.713 1.00 89.44 247 ALA A O 1
ATOM 1998 N N . GLY A 1 248 ? 1.268 -15.778 6.389 1.00 85.81 248 GLY A N 1
ATOM 1999 C CA . GLY A 1 248 ? 1.858 -17.081 6.097 1.00 85.81 248 GLY A CA 1
ATOM 2000 C C . GLY A 1 248 ? 2.565 -17.638 7.332 1.00 85.81 248 GLY A C 1
ATOM 2001 O O . GLY A 1 248 ? 3.295 -16.923 8.018 1.00 85.81 248 GLY A O 1
ATOM 2002 N N . ASP A 1 249 ? 2.371 -18.921 7.624 1.00 85.94 249 ASP A N 1
ATOM 2003 C CA . ASP A 1 249 ? 2.927 -19.557 8.824 1.00 85.94 249 ASP A CA 1
ATOM 2004 C C . ASP A 1 249 ? 4.445 -19.818 8.753 1.00 85.94 249 ASP A C 1
ATOM 2006 O O . ASP A 1 249 ? 5.070 -20.108 9.775 1.00 85.94 249 ASP A O 1
ATOM 2010 N N . ALA A 1 250 ? 5.035 -19.662 7.564 1.00 72.81 250 ALA A N 1
ATOM 2011 C CA . ALA A 1 250 ? 6.456 -19.849 7.284 1.00 72.81 250 ALA A CA 1
ATOM 2012 C C . ALA A 1 250 ? 7.279 -18.543 7.219 1.00 72.81 250 ALA A C 1
ATOM 2014 O O . ALA A 1 250 ? 8.500 -18.617 7.080 1.00 72.81 250 ALA A O 1
ATOM 2015 N N . ASP A 1 251 ? 6.652 -17.365 7.313 1.00 67.38 251 ASP A N 1
ATOM 2016 C CA . ASP A 1 251 ? 7.375 -16.087 7.331 1.00 67.38 251 ASP A CA 1
ATOM 2017 C C . ASP A 1 251 ? 7.996 -15.827 8.714 1.00 67.38 251 ASP A C 1
ATOM 2019 O O . ASP A 1 251 ? 7.352 -16.002 9.750 1.00 67.38 251 ASP A O 1
ATOM 2023 N N . LEU A 1 252 ? 9.261 -15.405 8.735 1.00 58.81 252 LEU A N 1
ATOM 2024 C CA . LEU A 1 252 ? 9.985 -15.039 9.952 1.00 58.81 252 LEU A CA 1
ATOM 2025 C C . LEU A 1 252 ? 9.916 -13.537 10.244 1.00 58.81 252 LEU A C 1
ATOM 2027 O O . LEU A 1 252 ? 9.957 -13.150 11.413 1.00 58.81 252 LEU A O 1
ATOM 2031 N N . MET A 1 253 ? 9.806 -12.703 9.211 1.00 69.88 253 MET A N 1
ATOM 2032 C CA . MET A 1 253 ? 9.891 -11.248 9.330 1.00 69.88 253 MET A CA 1
ATOM 2033 C C . MET A 1 253 ? 8.563 -10.647 9.775 1.00 69.88 253 MET A C 1
ATOM 2035 O O . MET A 1 253 ? 8.524 -9.949 10.787 1.00 69.88 253 MET A O 1
ATOM 2039 N N . CYS A 1 254 ? 7.465 -11.009 9.114 1.00 76.44 254 CYS A N 1
ATOM 2040 C CA . CYS A 1 254 ? 6.102 -10.656 9.510 1.00 76.44 254 CYS A CA 1
ATOM 2041 C C . CYS A 1 254 ? 5.346 -11.902 10.003 1.00 76.44 254 CYS A C 1
ATOM 2043 O O . CYS A 1 254 ? 4.213 -12.181 9.609 1.00 76.44 254 CYS A O 1
ATOM 2045 N N . ASN A 1 255 ? 5.987 -12.666 10.893 1.00 65.25 255 ASN A N 1
ATOM 2046 C CA . ASN A 1 255 ? 5.509 -13.979 11.320 1.00 65.25 255 ASN A CA 1
ATOM 2047 C C . ASN A 1 255 ? 4.065 -13.985 11.859 1.00 65.25 255 ASN A C 1
ATOM 2049 O O . ASN A 1 255 ? 3.595 -13.044 12.511 1.00 65.25 255 ASN A O 1
ATOM 2053 N N . TRP A 1 256 ? 3.371 -15.103 11.636 1.00 84.50 256 TRP A N 1
ATOM 2054 C CA . TRP A 1 256 ? 1.968 -15.268 12.020 1.00 84.50 256 TRP A CA 1
ATOM 2055 C C . TRP A 1 256 ? 1.723 -15.179 13.533 1.00 84.50 256 TRP A C 1
ATOM 2057 O O . TRP A 1 256 ? 0.641 -14.770 13.944 1.00 84.50 256 TRP A O 1
ATOM 2067 N N . ILE A 1 257 ? 2.707 -15.526 14.373 1.00 85.44 257 ILE A N 1
ATOM 2068 C CA . ILE A 1 257 ? 2.580 -15.455 15.837 1.00 85.44 257 ILE A CA 1
ATOM 2069 C C . ILE A 1 257 ? 2.511 -13.994 16.284 1.00 85.44 257 ILE A C 1
ATOM 2071 O O . ILE A 1 257 ? 1.655 -13.650 17.094 1.00 85.44 257 ILE A O 1
ATOM 2075 N N . GLY A 1 258 ? 3.373 -13.136 15.735 1.00 80.12 258 GLY A N 1
ATOM 2076 C CA . GLY A 1 258 ? 3.362 -11.695 15.978 1.00 80.12 258 GLY A CA 1
ATOM 2077 C C . GLY A 1 258 ? 2.077 -11.054 15.469 1.00 80.12 258 GLY A C 1
ATOM 2078 O O . GLY A 1 258 ? 1.407 -10.355 16.227 1.00 80.12 258 GLY A O 1
ATOM 2079 N N . ASN A 1 259 ? 1.679 -11.379 14.233 1.00 88.81 259 ASN A N 1
ATOM 2080 C CA . ASN A 1 259 ? 0.412 -10.913 13.668 1.00 88.81 259 ASN A CA 1
ATOM 2081 C C . ASN A 1 259 ? -0.804 -11.331 14.507 1.00 88.81 259 ASN A C 1
ATOM 2083 O O . ASN A 1 259 ? -1.697 -10.531 14.780 1.00 88.81 259 ASN A O 1
ATOM 2087 N N . ARG A 1 260 ? -0.816 -12.572 14.997 1.00 90.06 260 ARG A N 1
ATOM 2088 C CA . ARG A 1 260 ? -1.852 -13.062 15.908 1.00 90.06 260 ARG A CA 1
ATOM 2089 C C . ARG A 1 260 ? -1.806 -12.365 17.268 1.00 90.06 260 ARG A C 1
ATOM 2091 O O . ARG A 1 260 ? -2.851 -12.074 17.829 1.00 90.06 260 ARG A O 1
ATOM 2098 N N . ALA A 1 261 ? -0.626 -12.114 17.824 1.00 88.25 261 ALA A N 1
ATOM 2099 C CA . ALA A 1 261 ? -0.503 -11.502 19.143 1.00 88.25 261 ALA A CA 1
ATOM 2100 C C . ALA A 1 261 ? -1.072 -10.078 19.162 1.00 88.25 261 ALA A C 1
ATOM 2102 O O . ALA A 1 261 ? -1.911 -9.780 20.008 1.00 88.25 261 ALA A O 1
ATOM 2103 N N . TRP A 1 262 ? -0.678 -9.222 18.211 1.00 89.25 262 TRP A N 1
ATOM 2104 C CA . TRP A 1 262 ? -1.169 -7.841 18.200 1.00 89.25 262 TRP A CA 1
ATOM 2105 C C . TRP A 1 262 ? -2.664 -7.766 17.868 1.00 89.25 262 TRP A C 1
ATOM 2107 O O . TRP A 1 262 ? -3.368 -6.968 18.472 1.00 89.25 262 TRP A O 1
ATOM 2117 N N . THR A 1 263 ? -3.182 -8.626 16.981 1.00 91.88 263 THR A N 1
ATOM 2118 C CA . THR A 1 263 ? -4.622 -8.639 16.648 1.00 91.88 263 THR A CA 1
ATOM 2119 C C . THR A 1 263 ? -5.503 -9.068 17.819 1.00 91.88 263 THR A C 1
ATOM 2121 O O . THR A 1 263 ? -6.622 -8.577 17.944 1.00 91.88 263 THR A O 1
ATOM 2124 N N . LEU A 1 264 ? -5.012 -9.948 18.698 1.00 90.25 264 LEU A N 1
ATOM 2125 C CA . LEU A 1 264 ? -5.716 -10.309 19.933 1.00 90.25 264 LEU A CA 1
ATOM 2126 C C . LEU A 1 264 ? -5.622 -9.192 20.984 1.00 90.25 264 LEU A C 1
ATOM 2128 O O . LEU A 1 264 ? -6.561 -8.983 21.748 1.00 90.25 264 LEU A O 1
ATOM 2132 N N . GLU A 1 265 ? -4.519 -8.449 21.030 1.00 90.56 265 GLU A N 1
ATOM 2133 C CA . GLU A 1 265 ? -4.358 -7.349 21.988 1.00 90.56 265 GLU A CA 1
ATOM 2134 C C . GLU A 1 265 ? -4.992 -6.030 21.529 1.00 90.56 265 GLU A C 1
ATOM 2136 O O . GLU A 1 265 ? -5.299 -5.192 22.381 1.00 90.56 265 GLU A O 1
ATOM 2141 N N . LEU A 1 266 ? -5.266 -5.872 20.230 1.00 92.56 266 LEU A N 1
ATOM 2142 C CA . LEU A 1 266 ? -5.849 -4.667 19.643 1.00 92.56 266 LEU A CA 1
ATOM 2143 C C . LEU A 1 266 ? -7.109 -4.241 20.402 1.00 92.56 266 LEU A C 1
ATOM 2145 O O . LEU A 1 266 ? -8.061 -5.012 20.535 1.00 92.56 266 LEU A O 1
ATOM 2149 N N . ASP A 1 267 ? -7.112 -3.008 20.899 1.00 92.62 267 ASP A N 1
ATOM 2150 C CA . ASP A 1 267 ? -8.229 -2.462 21.661 1.00 92.62 267 ASP A CA 1
ATOM 2151 C C . ASP A 1 267 ? -9.256 -1.802 20.736 1.00 92.62 267 ASP A C 1
ATOM 2153 O O . ASP A 1 267 ? -8.982 -0.789 20.095 1.00 92.62 267 ASP A O 1
ATOM 2157 N N . TRP A 1 268 ? -10.444 -2.398 20.634 1.00 94.25 268 TRP A N 1
ATOM 2158 C CA . TRP A 1 268 ? -11.552 -1.892 19.825 1.00 94.25 268 TRP A CA 1
ATOM 2159 C C . TRP A 1 268 ? -12.892 -2.406 20.365 1.00 94.25 268 TRP A C 1
ATOM 2161 O O . TRP A 1 268 ? -12.956 -3.420 21.062 1.00 94.25 268 TRP A O 1
ATOM 2171 N N . ARG A 1 269 ? -13.996 -1.734 20.020 1.00 92.56 269 ARG A N 1
ATOM 2172 C CA . ARG A 1 269 ? -15.345 -1.985 20.569 1.00 92.56 269 ARG A CA 1
ATOM 2173 C C . ARG A 1 269 ? -15.821 -3.432 20.410 1.00 92.56 269 ARG A C 1
ATOM 2175 O O . ARG A 1 269 ? -16.585 -3.914 21.237 1.00 92.56 269 ARG A O 1
ATOM 2182 N N . GLY A 1 270 ? -15.400 -4.116 19.347 1.00 90.75 270 GLY A N 1
ATOM 2183 C CA . GLY A 1 270 ? -15.777 -5.503 19.067 1.00 90.75 270 GLY A CA 1
ATOM 2184 C C . GLY A 1 270 ? -14.798 -6.557 19.587 1.00 90.75 270 GLY A C 1
ATOM 2185 O O . GLY A 1 270 ? -15.021 -7.738 19.317 1.00 90.75 270 GLY A O 1
ATOM 2186 N N . LYS A 1 271 ? -13.752 -6.173 20.337 1.00 91.44 271 LYS A N 1
ATOM 2187 C CA . LYS A 1 271 ? -12.712 -7.080 20.857 1.00 91.44 271 LYS A CA 1
ATOM 2188 C C . LYS A 1 271 ? -13.298 -8.284 21.603 1.00 91.44 271 LYS A C 1
ATOM 2190 O O . LYS A 1 271 ? -12.993 -9.424 21.263 1.00 91.44 271 LYS A O 1
ATOM 2195 N N . ASP A 1 272 ? -14.204 -8.058 22.552 1.00 88.69 272 ASP A N 1
ATOM 2196 C CA . ASP A 1 272 ? -14.837 -9.145 23.320 1.00 88.69 272 ASP A CA 1
ATOM 2197 C C . ASP A 1 272 ? -15.675 -10.082 22.430 1.00 88.69 272 ASP A C 1
ATOM 2199 O O . ASP A 1 272 ? -15.689 -11.304 22.607 1.00 88.69 272 ASP A O 1
ATOM 2203 N N . GLY A 1 273 ? -16.354 -9.519 21.427 1.00 86.62 273 GLY A N 1
ATOM 2204 C CA . GLY A 1 273 ? -17.114 -10.278 20.434 1.00 86.62 273 GLY A CA 1
ATOM 2205 C C . GLY A 1 273 ? -16.215 -11.160 19.565 1.00 86.62 273 GLY A C 1
ATOM 2206 O O . GLY A 1 273 ? -16.534 -12.320 19.320 1.00 86.62 273 GLY A O 1
ATOM 2207 N N . TYR A 1 274 ? -15.056 -10.643 19.160 1.00 85.62 274 TYR A N 1
ATOM 2208 C CA . TYR A 1 274 ? -14.064 -11.381 18.381 1.00 85.62 274 TYR A CA 1
ATOM 2209 C C . TYR A 1 274 ? -13.571 -12.633 19.123 1.00 85.62 274 TYR A C 1
ATOM 2211 O O . TYR A 1 274 ? -13.561 -13.725 18.558 1.00 85.62 274 TYR A O 1
ATOM 2219 N N . PHE A 1 275 ? -13.282 -12.515 20.422 1.00 75.38 275 PHE A N 1
ATOM 2220 C CA . PHE A 1 275 ? -12.863 -13.654 21.249 1.00 75.38 275 PHE A CA 1
ATOM 2221 C C . PHE A 1 275 ? -13.953 -14.696 21.495 1.00 75.38 275 PHE A C 1
ATOM 2223 O O . PHE A 1 275 ? -13.653 -15.859 21.760 1.00 75.38 275 PHE A O 1
ATOM 2230 N N . THR A 1 276 ? -15.220 -14.288 21.456 1.00 79.25 276 THR A N 1
ATOM 2231 C CA . THR A 1 276 ? -16.349 -15.207 21.660 1.00 79.25 276 THR A CA 1
ATOM 2232 C C . THR A 1 276 ? -16.801 -15.881 20.367 1.00 79.25 276 THR A C 1
ATOM 2234 O O . THR A 1 276 ? -17.450 -16.924 20.437 1.00 79.25 276 THR A O 1
ATOM 2237 N N . ALA A 1 277 ? -16.421 -15.333 19.208 1.00 74.81 277 ALA A N 1
ATOM 2238 C CA . ALA A 1 277 ? -16.682 -15.911 17.894 1.00 74.81 277 ALA A CA 1
ATOM 2239 C C . ALA A 1 277 ? -15.771 -17.113 17.568 1.00 74.81 277 ALA A C 1
ATOM 2241 O O . ALA A 1 277 ? -16.172 -17.973 16.787 1.00 74.81 277 ALA A O 1
ATOM 2242 N N . GLU A 1 278 ? -14.587 -17.212 18.187 1.00 54.81 278 GLU A N 1
ATOM 2243 C CA . GLU A 1 278 ? -13.696 -18.376 18.076 1.00 54.81 278 GLU A CA 1
ATOM 2244 C C . GLU A 1 278 ? -13.910 -19.380 19.228 1.00 54.81 278 GLU A C 1
ATOM 2246 O O . GLU A 1 278 ? -13.150 -19.443 20.199 1.00 54.81 278 GLU A O 1
ATOM 2251 N N . LYS A 1 279 ? -14.952 -20.207 19.082 1.00 46.06 279 LYS A N 1
ATOM 2252 C CA . LYS A 1 279 ? -15.035 -21.579 19.613 1.00 46.06 279 LYS A CA 1
ATOM 2253 C C . LYS A 1 279 ? -15.688 -22.503 18.597 1.00 46.06 279 LYS A C 1
ATOM 2255 O O . LYS A 1 279 ? -16.760 -22.131 18.075 1.00 46.06 279 LYS A O 1
#

pLDDT: mean 74.19, std 18.49, range [35.41, 96.12]

Mean predicted aligned error: 12.58 Å

Organism: Phytophthora infestans (strain T30-4) (NCBI:txid403677)

Sequence (279 aa):
MFALLTENGPCTIQGDLSTKLNPFSWNTTNVIWLDQPTGVGYSFGSPADKDFNETNVGFSFGSPADTDYNETNVGENIYWFLQEFLNKHPQYQNRELFLTGESYGGHYVPAAAHYIWKKNQENPVINLQEQMKDDSVECIELTRECLIPPKNETFCLLGVDCWDTKLVQPLSKANRNNYDIHFPVIMEFLNSPKVRKFLNVDKRAPAWVEENEVIRTRFIADGDWASSYDAYAAELLNDGLRVLIYAGDADLMCNWIGNRAWTLELDWRGKDGYFTAEK

InterPro domains:
  IPR001563 Peptidase S10, serine carboxypeptidase [PF00450] (2-129)
  IPR001563 Peptidase S10, serine carboxypeptidase [PF00450] (154-275)
  IPR001563 Peptidase S10, serine carboxypeptidase [PR00724] (22-34)
  IPR001563 Peptidase S10, serine carboxypeptidase [PR00724] (85-110)
  IPR001563 Peptidase S10, serine carboxypeptidase [PTHR11802] (2-269)
  IPR018202 Serine carboxypeptidase, serine active site [PS00131] (99-106)
  IPR029058 Alpha/Beta hydrolase fold [G3DSA:3.40.50.1820] (1-133)
  IPR029058 Alpha/Beta hydrolase fold [G3DSA:3.40.50.1820] (134-279)
  IPR029058 Alpha/Beta hydrolase fold [SSF53474] (1-277)

Secondary structure (DSSP, 8-state):
-HHHHHTSSSEEE-TTS-EEE-TT-GGGS-------STTSTT----TTSGGGS--S--------SS---SHHHHHHHHHHHHHHHHHH-GGGTTSPP-----TTHHHHHHHHHHHHHHHHHHS-SS---TTSTTS--STHHHHHHHHSSSP-HHHHHHHHHHHHHHHSTTGGG----------HHHHHHHHSHHHHHHTT--TTS----SS-HHHHHHHHHHTGGG---HHHHHHHHHTT--------TT-SSS-HHHHHHHHHH---TTHHHHHHH--

Radius of gyration: 21.78 Å; Cα contacts (8 Å, |Δi|>4): 257; chains: 1; bounding box: 52×44×61 Å